Protein AF-A0A7W1J3F4-F1 (afdb_monomer)

Mean predicted aligned error: 9.5 Å

Foldseek 3Di:
DDDDDDDDDDDDPPPVVVVVVVVVVVVVVVVVVVCVVPPDQPWDFQKFKWWWWDQPDWAQFDLFPSAAWIKGKFFAPPGHVPDFLVNLLVSQDGSTPPSQRSKIKIKFDFDPWAAPPTRQKMKMFHQFAQLLLAAFDDRRQKFKFLDWDFDQQQKIKTKTAFFFQPPDRGPTDGHHADRRQDDPNRSHGHGIMMMTGHTPDHQDQQGWTIAHDPDTDGCNPRIMMMIRHRGHVCVRVPVSVQRTNPDPRTDSDHDPSSD

Radius of gyration: 27.71 Å; Cα contacts (8 Å, |Δi|>4): 594; chains: 1; bounding box: 103×63×58 Å

pLDDT: mean 88.1, std 17.33, range [37.09, 98.94]

Secondary structure (DSSP, 8-state):
----------S-THHHHHHHHHHHHHHHHHHHHHHHHH-------SEEEEEEEPP-EEE---TTT---S-EEEEE-TT--TT--HHHHHHH---SSS-TT---EEEEEPBSSSPBPSS--EEEEEE--S-GGG--PPPTT-EEEE-EEEE-TTSEEEEE---EE-S--STT--EEPPBTTBPPTTS-EEPPEEEEEEEBSS---TTSEEE-SSS-EEEHHHH--EEEE----HHIIIIIHIIIIITS-S--SS--GGG-

Nearest PDB structures (foldseek):
  7qrl-assembly2_B  TM=2.491E-01  e=1.064E+00  Caulobacter vibrioides
  5j1l-assembly2_C  TM=2.019E-01  e=1.807E+00  Helicobacter pylori 26695
  5j1l-assembly1_A  TM=2.323E-01  e=3.455E+00  Helicobacter pylori 26695
  5j1m-assembly1_A  TM=2.332E-01  e=5.217E+00  Helicobacter pylori 26695
  5j1m-assembly2_C  TM=2.085E-01  e=4.122E+00  Helicobacter pylori 26695

Structure (mmCIF, N/CA/C/O backbone):
data_AF-A0A7W1J3F4-F1
#
_entry.id   AF-A0A7W1J3F4-F1
#
loop_
_atom_site.group_PDB
_atom_site.id
_atom_site.type_symbol
_atom_site.label_atom_id
_atom_site.label_alt_id
_atom_site.label_comp_id
_atom_site.label_asym_id
_atom_site.label_entity_id
_atom_site.label_seq_id
_atom_site.pdbx_PDB_ins_code
_atom_site.Cartn_x
_atom_site.Cartn_y
_atom_site.Cartn_z
_atom_site.occupancy
_atom_site.B_iso_or_equiv
_atom_site.auth_seq_id
_atom_site.auth_comp_id
_atom_site.auth_asym_id
_atom_site.auth_atom_id
_atom_site.pdbx_PDB_model_num
ATOM 1 N N . MET A 1 1 ? -83.290 45.408 -17.574 1.00 40.97 1 MET A N 1
ATOM 2 C CA . MET A 1 1 ? -83.246 46.012 -18.913 1.00 40.97 1 MET A CA 1
ATOM 3 C C . MET A 1 1 ? -81.900 45.642 -19.489 1.00 40.97 1 MET A C 1
ATOM 5 O O . MET A 1 1 ? -80.881 46.118 -19.004 1.00 40.97 1 MET A O 1
ATOM 9 N N . GLU A 1 2 ? -81.929 44.641 -20.360 1.00 38.34 2 GLU A N 1
ATOM 10 C CA . GLU A 1 2 ? -80.842 44.282 -21.267 1.00 38.34 2 GLU A CA 1
ATOM 11 C C . GLU A 1 2 ? -80.378 45.524 -22.044 1.00 38.34 2 GLU A C 1
ATOM 13 O O . GLU A 1 2 ? -81.203 46.386 -22.333 1.00 38.34 2 GLU A O 1
ATOM 18 N N . GLU A 1 3 ? -79.088 45.630 -22.364 1.00 37.84 3 GLU A N 1
ATOM 19 C CA . GLU A 1 3 ? -78.624 45.459 -23.748 1.00 37.84 3 GLU A CA 1
ATOM 20 C C . GLU A 1 3 ? -77.089 45.402 -23.802 1.00 37.84 3 GLU A C 1
ATOM 22 O O . GLU A 1 3 ? -76.371 46.157 -23.146 1.00 37.84 3 GLU A O 1
ATOM 27 N N . SER A 1 4 ? -76.615 44.437 -24.579 1.00 40.56 4 SER A N 1
ATOM 28 C CA . SER A 1 4 ? -75.224 44.132 -24.887 1.00 40.56 4 SER A CA 1
ATOM 29 C C . SER A 1 4 ? -74.720 44.998 -26.043 1.00 40.56 4 SER A C 1
ATOM 31 O O . SER A 1 4 ? -75.455 45.218 -26.998 1.00 40.56 4 SER A O 1
ATOM 33 N N . ALA A 1 5 ? -73.431 45.349 -26.056 1.00 40.72 5 ALA A N 1
ATOM 34 C CA . ALA A 1 5 ? -72.727 45.633 -27.307 1.00 40.72 5 ALA A CA 1
ATOM 35 C C . ALA A 1 5 ? -71.286 45.107 -27.269 1.00 40.72 5 ALA A C 1
ATOM 37 O O . ALA A 1 5 ? -70.473 45.436 -26.408 1.00 40.72 5 ALA A O 1
ATOM 38 N N . THR A 1 6 ? -71.042 44.232 -28.232 1.00 39.09 6 THR A N 1
ATOM 39 C CA . THR A 1 6 ? -69.909 43.344 -28.471 1.00 39.09 6 THR A CA 1
ATOM 40 C C . TH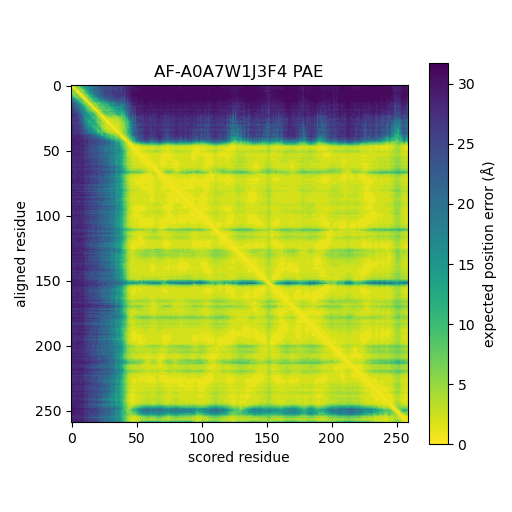R A 1 6 ? -68.696 44.091 -29.037 1.00 39.09 6 THR A C 1
ATOM 42 O O . THR A 1 6 ? -68.839 44.859 -29.984 1.00 39.09 6 THR A O 1
ATOM 45 N N . LEU A 1 7 ? -67.487 43.790 -28.550 1.00 37.09 7 LEU A N 1
ATOM 46 C CA . LEU A 1 7 ? -66.233 44.039 -29.274 1.00 37.09 7 LEU A CA 1
ATOM 47 C C . LEU A 1 7 ? -65.639 42.695 -29.703 1.00 37.09 7 LEU A C 1
ATOM 49 O O . LEU A 1 7 ? -65.366 41.822 -28.881 1.00 37.09 7 LEU A O 1
ATOM 53 N N . ALA A 1 8 ? -65.487 42.531 -31.014 1.00 46.06 8 ALA A N 1
ATOM 54 C CA . ALA A 1 8 ? -64.869 41.378 -31.645 1.00 46.06 8 ALA A CA 1
ATOM 55 C C . ALA A 1 8 ? -63.357 41.349 -31.352 1.00 46.06 8 ALA A C 1
ATOM 57 O O . ALA A 1 8 ? -62.644 42.301 -31.660 1.00 46.06 8 ALA A O 1
ATOM 58 N N . GLY A 1 9 ? -62.878 40.239 -30.782 1.00 38.12 9 GLY A N 1
ATOM 59 C CA . GLY A 1 9 ? -61.463 39.933 -30.568 1.00 38.12 9 GLY A CA 1
ATOM 60 C C . GLY A 1 9 ? -61.083 38.650 -31.306 1.00 38.12 9 GLY A C 1
ATOM 61 O O . GLY A 1 9 ? -61.689 37.599 -31.120 1.00 38.12 9 GLY A O 1
ATOM 62 N N . THR A 1 10 ? -60.108 38.773 -32.193 1.00 40.81 10 THR A N 1
ATOM 63 C CA . THR A 1 10 ? -59.650 37.825 -33.214 1.00 40.81 10 THR A CA 1
ATOM 64 C C . THR A 1 10 ? -59.007 36.538 -32.679 1.00 40.81 10 THR A C 1
ATOM 66 O O . THR A 1 10 ? -58.177 36.561 -31.775 1.00 40.81 10 THR A O 1
ATOM 69 N N . SER A 1 11 ? -59.306 35.408 -33.330 1.00 47.53 11 SER A N 1
ATOM 70 C CA . SER A 1 11 ? -58.767 34.066 -33.063 1.00 47.53 11 SER A CA 1
ATOM 71 C C . SER A 1 11 ? -57.338 33.849 -33.609 1.00 47.53 11 SER A C 1
ATOM 73 O O . SER A 1 11 ? -57.147 33.086 -34.563 1.00 47.53 11 SER A O 1
ATOM 75 N N . GLN A 1 12 ? -56.320 34.499 -33.039 1.00 45.56 12 GLN A N 1
ATOM 76 C CA . GLN A 1 12 ? -54.915 34.271 -33.441 1.00 45.56 12 GLN A CA 1
ATOM 77 C C . GLN A 1 12 ? -54.018 33.594 -32.386 1.00 45.56 12 GLN A C 1
ATOM 79 O O . GLN A 1 12 ? -52.935 33.135 -32.733 1.00 45.56 12 GLN A O 1
ATOM 84 N N . ASP A 1 13 ? -54.479 33.397 -31.151 1.00 53.22 13 ASP A N 1
ATOM 85 C CA . ASP A 1 13 ? -53.571 33.117 -30.022 1.00 53.22 13 ASP A CA 1
ATOM 86 C C . ASP A 1 13 ? -53.210 31.622 -29.796 1.00 53.22 13 ASP A C 1
ATOM 88 O O . ASP A 1 13 ? -52.169 31.265 -29.252 1.00 53.22 13 ASP A O 1
ATOM 92 N N . GLY A 1 14 ? -54.024 30.675 -30.278 1.00 45.66 14 GLY A N 1
ATOM 93 C CA . GLY A 1 14 ? -53.823 29.244 -29.969 1.00 45.66 14 GLY A CA 1
ATOM 94 C C . GLY A 1 14 ? -52.776 28.502 -30.819 1.00 45.66 14 GLY A C 1
ATOM 95 O O . GLY A 1 14 ? -52.365 27.390 -30.473 1.00 45.66 14 GLY A O 1
ATOM 96 N N . ARG A 1 15 ? -52.364 29.064 -31.965 1.00 49.12 15 ARG A N 1
ATOM 97 C CA . ARG A 1 15 ? -51.542 28.352 -32.969 1.00 49.12 15 ARG A CA 1
ATOM 98 C C . ARG A 1 15 ? -50.043 28.622 -32.828 1.00 49.12 15 ARG A C 1
ATOM 100 O O . ARG A 1 15 ? -49.245 27.751 -33.176 1.00 49.12 15 ARG A O 1
ATOM 107 N N . GLU A 1 16 ? -49.665 29.776 -32.283 1.00 46.94 16 GLU A N 1
ATOM 108 C CA . GLU A 1 16 ? -48.262 30.110 -32.018 1.00 46.94 16 GLU A CA 1
ATOM 109 C C . GLU A 1 16 ? -47.745 29.425 -30.750 1.00 46.94 16 GLU A C 1
ATOM 111 O O . GLU A 1 16 ? -46.676 28.815 -30.774 1.00 46.94 16 GLU A O 1
ATOM 116 N N . MET A 1 17 ? -48.548 29.380 -29.683 1.00 44.91 17 MET A N 1
ATOM 117 C CA . MET A 1 17 ? -48.128 28.807 -28.399 1.00 44.91 17 MET A CA 1
ATOM 118 C C . MET A 1 17 ? -47.832 27.292 -28.479 1.00 44.91 17 MET A C 1
ATOM 120 O O . MET A 1 17 ? -46.888 26.800 -27.859 1.00 44.91 17 MET A O 1
ATOM 124 N N . ARG A 1 18 ? -48.553 26.551 -29.338 1.00 46.53 18 ARG A N 1
ATOM 125 C CA . ARG A 1 18 ? -48.275 25.130 -29.642 1.00 46.53 18 ARG A CA 1
ATOM 126 C C . ARG A 1 18 ? -46.995 24.916 -30.461 1.00 46.53 18 ARG A C 1
ATOM 128 O O . ARG A 1 18 ? -46.314 23.913 -30.264 1.00 46.53 18 ARG A O 1
ATOM 135 N N . ARG A 1 19 ? -46.646 25.838 -31.365 1.00 46.69 19 ARG A N 1
ATOM 136 C CA . ARG A 1 19 ? -45.407 25.757 -32.162 1.00 46.69 19 ARG A CA 1
ATOM 137 C C . ARG A 1 19 ? -44.170 26.056 -31.316 1.00 46.69 19 ARG A C 1
ATOM 139 O O . ARG A 1 19 ? -43.176 25.349 -31.453 1.00 46.69 19 ARG A O 1
ATOM 146 N N . PHE A 1 20 ? -44.253 27.019 -30.398 1.00 42.69 20 PHE A N 1
ATOM 147 C CA . PHE A 1 20 ? -43.157 27.333 -29.475 1.00 42.69 20 PHE A CA 1
ATOM 148 C C . PHE A 1 20 ? -42.835 26.174 -28.517 1.00 42.69 20 PHE A C 1
ATOM 150 O O .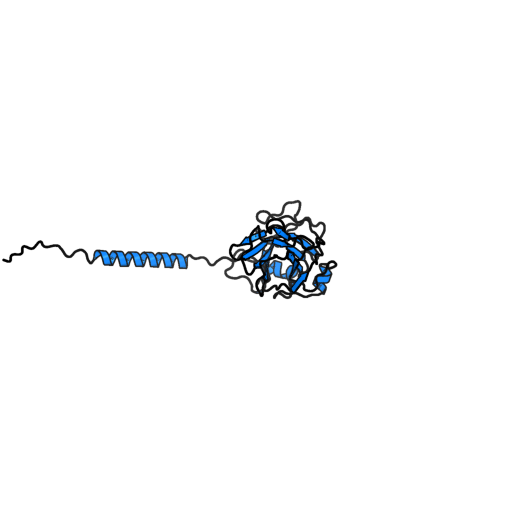 PHE A 1 20 ? -41.662 25.855 -28.324 1.00 42.69 20 PHE A O 1
ATOM 157 N N . TRP A 1 21 ? -43.847 25.472 -27.992 1.00 47.50 21 TRP A N 1
ATOM 158 C CA . TRP A 1 21 ? -43.635 24.300 -27.130 1.00 47.50 21 TRP A CA 1
ATOM 159 C C . TRP A 1 21 ? -43.088 23.075 -27.884 1.00 47.50 21 TRP A C 1
ATOM 161 O O . TRP A 1 21 ? -42.192 22.398 -27.381 1.00 47.50 21 TRP A O 1
ATOM 171 N N . CYS A 1 22 ? -43.554 22.806 -29.112 1.00 51.03 22 CYS A N 1
ATOM 172 C CA . CYS A 1 22 ? -43.024 21.704 -29.926 1.00 51.03 22 CYS A CA 1
ATOM 173 C C . CYS A 1 22 ? -41.577 21.942 -30.390 1.00 51.03 22 CYS A C 1
ATOM 175 O O . CYS A 1 22 ? -40.786 21.000 -30.406 1.00 51.03 22 CYS A O 1
ATOM 177 N N . MET A 1 23 ? -41.207 23.182 -30.733 1.00 53.38 23 MET A N 1
ATOM 178 C CA . MET A 1 23 ? -39.828 23.509 -31.119 1.00 53.38 23 MET A CA 1
ATOM 179 C C . MET A 1 23 ? -38.878 23.503 -29.919 1.00 53.38 23 MET A C 1
ATOM 181 O O . MET A 1 23 ? -37.790 22.950 -30.031 1.00 53.38 23 MET A O 1
ATOM 185 N N . GLY A 1 24 ? -39.291 24.042 -28.764 1.00 55.16 24 GLY A N 1
ATOM 186 C CA . GLY A 1 24 ? -38.480 24.025 -27.541 1.00 55.16 24 GLY A CA 1
ATOM 187 C C . GLY A 1 24 ? -38.201 22.608 -27.029 1.00 55.16 24 GLY A C 1
ATOM 188 O O . GLY A 1 24 ? -37.067 22.295 -26.673 1.00 55.16 24 GLY A O 1
ATOM 189 N N . GLY A 1 25 ? -39.204 21.722 -27.076 1.00 60.53 25 GLY A N 1
ATOM 190 C CA . GLY A 1 25 ? -39.045 20.309 -26.722 1.00 60.53 25 GLY A CA 1
ATOM 191 C C . GLY A 1 25 ? -38.135 19.545 -27.685 1.00 60.53 25 GLY A C 1
ATOM 192 O O . GLY A 1 25 ? -37.283 18.780 -27.242 1.00 60.53 25 GLY A O 1
ATOM 193 N N . ALA A 1 26 ? -38.256 19.788 -28.994 1.00 63.91 26 ALA A N 1
ATOM 194 C CA . ALA A 1 26 ? -37.391 19.162 -29.992 1.00 63.91 26 ALA A CA 1
ATOM 195 C C . ALA A 1 26 ? -35.936 19.656 -29.890 1.00 63.91 26 ALA A C 1
ATOM 197 O O . ALA A 1 26 ? -35.016 18.848 -30.015 1.00 63.91 26 ALA A O 1
ATOM 198 N N . LEU A 1 27 ? -35.712 20.948 -29.611 1.00 65.94 27 LEU A N 1
ATOM 199 C CA . LEU A 1 27 ? -34.370 21.511 -29.417 1.00 65.94 27 LEU A CA 1
ATOM 200 C C . LEU A 1 27 ? -33.712 20.980 -28.135 1.00 65.94 27 LEU A C 1
ATOM 202 O O . LEU A 1 27 ? -32.554 20.583 -28.155 1.00 65.94 27 LEU A O 1
ATOM 206 N N . LEU A 1 28 ? -34.461 20.898 -27.031 1.00 68.56 28 LEU A N 1
ATOM 207 C CA . LEU A 1 28 ? -33.968 20.299 -25.789 1.00 68.56 28 LEU A CA 1
ATOM 208 C C . LEU A 1 28 ? -33.647 18.812 -25.962 1.00 68.56 28 LEU A C 1
ATOM 210 O O . LEU A 1 28 ? -32.591 18.375 -25.520 1.00 68.56 28 LEU A O 1
ATOM 214 N N . LEU A 1 29 ? -34.504 18.043 -26.642 1.00 69.94 29 LEU A N 1
ATOM 215 C CA . LEU A 1 29 ? -34.281 16.615 -26.878 1.00 69.94 29 LEU A CA 1
ATOM 216 C C . LEU A 1 29 ? -33.083 16.359 -27.806 1.00 69.94 29 LEU A C 1
ATOM 218 O O . LEU A 1 29 ? -32.313 15.436 -27.568 1.00 69.94 29 LEU A O 1
ATOM 222 N N . SER A 1 30 ? -32.900 17.188 -28.837 1.00 69.50 30 SER A N 1
ATOM 223 C CA . SER A 1 30 ? -31.757 17.099 -29.758 1.00 69.50 30 SER A CA 1
ATOM 224 C C . SER A 1 30 ? -30.445 17.538 -29.112 1.00 69.50 30 SER A C 1
ATOM 226 O O . SER A 1 30 ? -29.429 16.888 -29.337 1.00 69.50 30 SER A O 1
ATOM 228 N N . VAL A 1 31 ? -30.458 18.560 -28.250 1.00 71.62 31 VAL A N 1
ATOM 229 C CA . VAL A 1 31 ? -29.294 18.925 -27.427 1.00 71.62 31 VAL A CA 1
ATOM 230 C C . VAL A 1 31 ? -28.972 17.817 -26.424 1.00 71.62 31 VAL A C 1
ATOM 232 O O . VAL A 1 31 ? -27.811 17.440 -26.307 1.00 71.62 31 VAL A O 1
ATOM 235 N N . LEU A 1 32 ? -29.968 17.232 -25.746 1.00 69.19 32 LEU A N 1
ATOM 236 C CA . LEU A 1 32 ? -29.737 16.121 -24.814 1.00 69.19 32 LEU A CA 1
ATOM 237 C C . LEU A 1 32 ? -29.177 14.887 -25.534 1.00 69.19 32 LEU A C 1
ATOM 239 O O . LEU A 1 32 ? -28.241 14.259 -25.049 1.00 69.19 32 LEU A O 1
ATOM 243 N N . LEU A 1 33 ? -29.723 14.559 -26.709 1.00 68.44 33 LEU A N 1
ATOM 244 C CA . LEU A 1 33 ? -29.255 13.452 -27.537 1.00 68.44 33 LEU A CA 1
ATOM 245 C C . LEU A 1 33 ? -27.840 13.716 -28.071 1.00 68.44 33 LEU A C 1
ATOM 247 O O . LEU A 1 33 ? -27.018 12.808 -28.064 1.00 68.44 33 LEU A O 1
ATOM 251 N N . ALA A 1 34 ? -27.519 14.953 -28.458 1.00 66.44 34 ALA A N 1
ATOM 252 C CA . ALA A 1 34 ? -26.168 15.346 -28.850 1.00 66.44 34 ALA A CA 1
ATOM 253 C C . ALA A 1 34 ? -25.177 15.277 -27.676 1.00 66.44 34 ALA A C 1
ATOM 255 O O . ALA A 1 34 ? -24.054 14.827 -27.868 1.00 66.44 34 ALA A O 1
ATOM 256 N N . VAL A 1 35 ? -25.585 15.650 -26.458 1.00 64.19 35 VAL A N 1
ATOM 257 C CA . VAL A 1 35 ? -24.765 15.506 -25.241 1.00 64.19 35 VAL A CA 1
ATOM 258 C C . VAL A 1 35 ? -24.548 14.033 -24.891 1.00 64.19 35 VAL A C 1
ATOM 260 O O . VAL A 1 35 ? -23.438 13.664 -24.526 1.00 64.19 35 VAL A O 1
ATOM 263 N N . LEU A 1 36 ? -25.559 13.175 -25.053 1.00 61.09 36 LEU A N 1
ATOM 264 C CA . LEU A 1 36 ? -25.430 11.726 -24.851 1.00 61.09 36 LEU A CA 1
ATOM 265 C C . LEU A 1 36 ? -24.556 11.057 -25.926 1.00 61.09 36 LEU A C 1
ATOM 267 O O . LEU A 1 36 ? -23.805 10.144 -25.607 1.00 61.09 36 LEU A O 1
ATOM 271 N N . LEU A 1 37 ? -24.614 11.524 -27.177 1.00 60.03 37 LEU A N 1
ATOM 272 C CA . LEU A 1 37 ? -23.771 11.041 -28.281 1.00 60.03 37 LEU A CA 1
ATOM 273 C C . LEU A 1 37 ? -22.335 11.593 -28.226 1.00 60.03 37 LEU A C 1
ATOM 275 O O . LEU A 1 37 ? -21.422 10.970 -28.760 1.00 60.03 37 LEU A O 1
ATOM 279 N N . ALA A 1 38 ? -22.130 12.753 -27.594 1.00 56.41 38 ALA A N 1
ATOM 280 C CA . ALA A 1 38 ? -20.820 13.365 -27.370 1.00 56.41 38 ALA A CA 1
ATOM 281 C C . ALA A 1 38 ? -20.213 13.019 -26.001 1.00 56.41 38 ALA A C 1
ATOM 283 O O . ALA A 1 38 ? -19.071 13.403 -25.730 1.00 56.41 38 ALA A O 1
ATOM 284 N N . ALA A 1 39 ? -20.952 12.312 -25.139 1.00 53.22 39 ALA A N 1
ATOM 285 C CA . ALA A 1 39 ? -20.431 11.777 -23.894 1.00 53.22 39 ALA A CA 1
ATOM 286 C C . ALA A 1 39 ? -19.359 10.745 -24.243 1.00 53.22 39 ALA A C 1
ATOM 288 O O . ALA A 1 39 ? -19.651 9.614 -24.628 1.00 53.22 39 ALA A O 1
ATOM 289 N N . ARG A 1 40 ? -18.096 11.166 -24.156 1.00 52.44 40 ARG A N 1
ATOM 290 C CA . ARG A 1 40 ? -16.973 10.250 -24.307 1.00 52.44 40 ARG A CA 1
ATOM 291 C C . ARG A 1 40 ? -17.047 9.223 -23.176 1.00 52.44 40 ARG A C 1
ATOM 293 O O . ARG A 1 40 ? -17.378 9.615 -22.049 1.00 52.44 40 ARG A O 1
ATOM 300 N N . PRO A 1 41 ? -16.761 7.939 -23.446 1.00 56.25 41 PRO A N 1
ATOM 301 C CA . PRO A 1 41 ? -16.558 6.981 -22.373 1.00 56.25 41 PRO A CA 1
ATOM 302 C C . PRO A 1 41 ? -15.538 7.565 -21.391 1.00 56.25 41 PRO A C 1
ATOM 304 O O . PRO A 1 41 ? -14.631 8.305 -21.777 1.00 56.25 41 PRO A O 1
ATOM 307 N N . ALA A 1 42 ? -15.738 7.311 -20.099 1.00 55.03 42 ALA A N 1
ATOM 308 C CA . ALA A 1 42 ? -14.762 7.709 -19.101 1.00 55.03 42 ALA A CA 1
ATOM 309 C C . ALA A 1 42 ? -13.476 6.917 -19.368 1.00 55.03 42 ALA A C 1
ATOM 311 O O . ALA A 1 42 ? -13.399 5.741 -19.017 1.00 55.03 42 ALA A O 1
ATOM 312 N N . ASP A 1 43 ? -12.507 7.561 -20.017 1.00 56.69 43 ASP A N 1
ATOM 313 C CA . ASP A 1 43 ? -11.200 6.986 -20.308 1.00 56.69 43 ASP A CA 1
ATOM 314 C C . ASP A 1 43 ? -10.565 6.489 -19.002 1.00 56.69 43 ASP A C 1
ATOM 316 O O . ASP A 1 43 ? -10.423 7.230 -18.022 1.00 56.69 43 ASP A O 1
ATOM 320 N N . ALA A 1 44 ? -10.233 5.200 -18.954 1.00 62.28 44 ALA A N 1
ATOM 321 C CA . ALA A 1 44 ? -9.566 4.623 -17.801 1.00 62.28 44 ALA A CA 1
ATOM 322 C C . ALA A 1 44 ? -8.048 4.743 -17.973 1.00 62.28 44 ALA A C 1
ATOM 324 O O . ALA A 1 44 ? -7.469 4.028 -18.788 1.00 62.28 44 ALA A O 1
ATOM 325 N N . ASP A 1 45 ? -7.407 5.586 -17.157 1.00 71.56 45 ASP A N 1
ATOM 326 C CA . ASP A 1 45 ? -5.942 5.630 -17.077 1.00 71.56 45 ASP A CA 1
ATOM 327 C C . ASP A 1 45 ? -5.363 4.231 -16.757 1.00 71.56 45 ASP A C 1
ATOM 329 O O . ASP A 1 45 ? -5.913 3.524 -15.890 1.00 71.56 45 ASP A O 1
ATOM 333 N N . PRO A 1 46 ? -4.215 3.859 -17.358 1.00 84.38 46 PRO A N 1
ATOM 334 C CA . PRO A 1 46 ? -3.460 2.653 -17.031 1.00 84.38 46 PRO A CA 1
ATOM 335 C C . PRO A 1 46 ? -3.235 2.468 -15.528 1.00 84.38 46 PRO A C 1
ATOM 337 O O . PRO A 1 46 ? -2.722 3.343 -14.816 1.00 84.38 46 PRO A O 1
ATOM 340 N N . ARG A 1 47 ? -3.635 1.300 -15.020 1.00 91.50 47 ARG A N 1
ATOM 341 C CA . ARG A 1 47 ? -3.579 0.970 -13.593 1.00 91.50 47 ARG A CA 1
ATOM 342 C C . ARG A 1 47 ? -3.515 -0.528 -13.362 1.00 91.50 47 ARG A C 1
ATOM 344 O O . ARG A 1 47 ? -4.052 -1.299 -14.143 1.00 91.50 47 ARG A O 1
ATOM 351 N N . ILE A 1 48 ? -2.964 -0.912 -12.217 1.00 96.19 48 ILE A N 1
ATOM 352 C CA . ILE A 1 48 ? -3.186 -2.225 -11.604 1.00 96.19 48 ILE A CA 1
ATOM 353 C C . ILE A 1 48 ? -3.962 -1.990 -10.313 1.00 96.19 48 ILE A C 1
ATOM 355 O O . ILE A 1 48 ? -3.555 -1.167 -9.491 1.00 96.19 48 ILE A O 1
ATOM 359 N N . LYS A 1 49 ? -5.068 -2.700 -10.118 1.00 96.62 49 LYS A N 1
ATOM 360 C CA . LYS A 1 49 ? -5.926 -2.603 -8.944 1.00 96.62 49 LYS A CA 1
ATOM 361 C C . LYS A 1 49 ? -5.951 -3.927 -8.196 1.00 96.62 49 LYS A C 1
ATOM 363 O O . LYS A 1 49 ? -6.351 -4.962 -8.716 1.00 96.62 49 LYS A O 1
ATOM 368 N N . VAL A 1 50 ? -5.617 -3.866 -6.916 1.00 98.00 50 VAL A N 1
ATOM 369 C CA . VAL A 1 50 ? -5.838 -4.951 -5.965 1.00 98.00 50 VAL A CA 1
ATOM 370 C C . VAL A 1 50 ? -7.071 -4.606 -5.152 1.00 98.00 50 VAL A C 1
ATOM 372 O O . VAL A 1 50 ? -7.107 -3.604 -4.437 1.00 98.00 50 VAL A O 1
ATOM 375 N N . SER A 1 51 ? -8.108 -5.426 -5.284 1.00 96.06 51 SER A N 1
ATOM 376 C CA . SER A 1 51 ? -9.371 -5.234 -4.580 1.00 96.06 51 SER A CA 1
ATOM 377 C C . SER A 1 51 ? -9.605 -6.302 -3.518 1.00 96.06 51 SER A C 1
ATOM 379 O O . SER A 1 51 ? -8.969 -7.358 -3.491 1.00 96.06 51 SER A O 1
ATOM 381 N N . GLY A 1 52 ? -10.555 -6.007 -2.635 1.00 96.69 52 GLY A N 1
ATOM 382 C CA . GLY A 1 52 ? -11.006 -6.927 -1.601 1.00 96.69 52 GLY A CA 1
ATOM 383 C C . GLY A 1 52 ? -9.936 -7.312 -0.591 1.00 96.69 52 GLY A C 1
ATOM 384 O O . GLY A 1 52 ? -9.942 -8.441 -0.114 1.00 96.69 52 GLY A O 1
ATOM 385 N N . CYS A 1 53 ? -9.030 -6.384 -0.281 1.00 98.56 53 CYS A N 1
ATOM 386 C CA . CYS A 1 53 ? -8.130 -6.524 0.851 1.00 98.56 53 CYS A CA 1
ATOM 387 C C . CYS A 1 53 ? -8.909 -6.312 2.141 1.00 98.56 53 CYS A C 1
ATOM 389 O O . CYS A 1 53 ? -9.538 -5.262 2.329 1.00 98.56 53 CYS A O 1
ATOM 391 N N . ASN A 1 54 ? -8.868 -7.320 3.008 1.00 98.69 54 ASN A N 1
ATOM 392 C CA . ASN A 1 54 ? -9.458 -7.237 4.331 1.00 98.69 54 ASN A CA 1
ATOM 393 C C . ASN A 1 54 ? -8.387 -6.972 5.380 1.00 98.69 54 ASN A C 1
ATOM 395 O O . ASN A 1 54 ? -7.288 -7.518 5.298 1.00 98.69 54 ASN A O 1
ATOM 399 N N . VAL A 1 55 ? -8.719 -6.160 6.382 1.00 98.69 55 VAL A N 1
ATOM 400 C CA . VAL A 1 55 ? -7.863 -6.058 7.564 1.00 98.69 55 VAL A CA 1
ATOM 401 C C . VAL A 1 55 ? -7.930 -7.384 8.313 1.00 98.69 55 VAL A C 1
ATOM 403 O O . VAL A 1 55 ? -9.016 -7.822 8.689 1.00 98.69 55 VAL A O 1
ATOM 406 N N . TYR A 1 56 ? -6.782 -8.035 8.492 1.00 98.31 56 TYR A N 1
ATOM 407 C CA . TYR A 1 56 ? -6.700 -9.354 9.129 1.00 98.31 56 TYR A CA 1
ATOM 408 C C . TYR A 1 56 ? -6.182 -9.285 10.571 1.00 98.31 56 TYR A C 1
ATOM 410 O O . TYR A 1 56 ? -6.394 -10.221 11.340 1.00 98.31 56 TYR A O 1
ATOM 418 N N . ALA A 1 57 ? -5.501 -8.197 10.942 1.00 98.25 57 ALA A N 1
ATOM 419 C CA . ALA A 1 57 ? -4.966 -7.998 12.282 1.00 98.25 57 ALA A CA 1
ATOM 420 C C . ALA A 1 57 ? -4.942 -6.518 12.672 1.00 98.25 57 ALA A C 1
ATOM 422 O O . ALA A 1 57 ? -4.800 -5.636 11.823 1.00 98.25 57 ALA A O 1
ATOM 423 N N . THR A 1 58 ? -5.024 -6.281 13.981 1.00 98.31 58 THR A N 1
ATOM 424 C CA . THR A 1 58 ? -4.795 -4.978 14.606 1.00 98.31 58 THR A CA 1
ATOM 425 C C . THR A 1 58 ? -3.795 -5.158 15.737 1.00 98.31 58 THR A C 1
ATOM 427 O O . THR A 1 58 ? -4.118 -5.799 16.736 1.00 98.31 58 THR A O 1
ATOM 430 N N . ASN A 1 59 ? -2.569 -4.668 15.575 1.00 97.75 59 ASN A N 1
ATOM 431 C CA . ASN A 1 59 ? -1.499 -4.831 16.562 1.00 97.75 59 ASN A CA 1
ATOM 432 C C . ASN A 1 59 ? -0.415 -3.751 16.364 1.00 97.75 59 ASN A C 1
ATOM 434 O O . ASN A 1 59 ? -0.643 -2.782 15.651 1.00 97.75 59 ASN A O 1
ATOM 438 N N . ARG A 1 60 ? 0.731 -3.874 17.045 1.00 97.94 60 ARG A N 1
ATOM 439 C CA . ARG A 1 60 ? 1.843 -2.900 17.007 1.00 97.94 60 ARG A CA 1
ATOM 440 C C . ARG A 1 60 ? 3.017 -3.391 16.145 1.00 97.94 60 ARG A C 1
ATOM 442 O O . ARG A 1 60 ? 4.174 -3.168 16.489 1.00 97.94 60 ARG A O 1
ATOM 449 N N . VAL A 1 61 ? 2.736 -4.170 15.098 1.00 98.25 61 VAL A N 1
ATOM 450 C CA . VAL A 1 61 ? 3.771 -4.633 14.168 1.00 98.25 61 VAL A CA 1
ATOM 451 C C . VAL A 1 61 ? 4.128 -3.507 13.202 1.00 98.25 61 VAL A C 1
ATOM 453 O O . VAL A 1 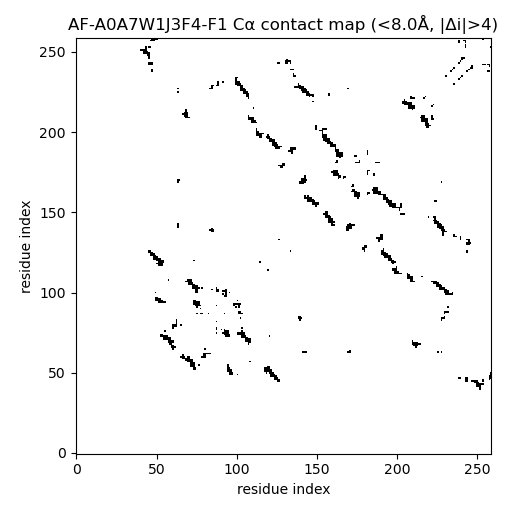61 ? 3.252 -2.859 12.637 1.00 98.25 61 VAL A O 1
ATOM 456 N N . ASP A 1 62 ? 5.425 -3.288 13.018 1.00 98.06 62 ASP A N 1
ATOM 457 C CA . ASP A 1 62 ? 6.001 -2.286 12.130 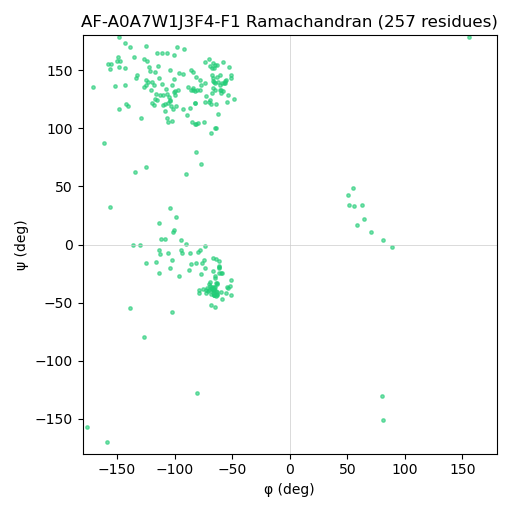1.00 98.06 62 ASP A CA 1
ATOM 458 C C . ASP A 1 62 ? 7.475 -2.627 11.830 1.00 98.06 62 ASP A C 1
ATOM 460 O O . ASP A 1 62 ? 8.383 -2.184 12.538 1.00 98.06 62 ASP A O 1
ATOM 464 N N . PRO A 1 63 ? 7.752 -3.444 10.801 1.00 97.56 63 PRO A N 1
ATOM 465 C CA . PRO A 1 63 ? 9.119 -3.800 10.422 1.00 97.56 63 PRO A CA 1
ATOM 466 C C . PRO A 1 63 ? 9.900 -2.669 9.723 1.00 97.56 63 PRO A C 1
ATOM 468 O O . PRO A 1 63 ? 11.052 -2.891 9.346 1.00 97.56 63 PRO A O 1
ATOM 471 N N . ILE A 1 64 ? 9.302 -1.491 9.491 1.00 97.69 64 ILE A N 1
ATOM 472 C CA . ILE A 1 64 ? 9.957 -0.372 8.794 1.00 97.69 64 ILE A CA 1
ATOM 473 C C . ILE A 1 64 ? 10.419 0.683 9.798 1.00 97.69 6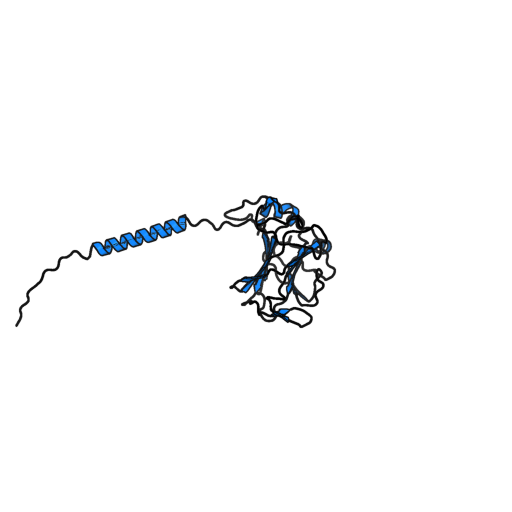4 ILE A C 1
ATOM 475 O O . ILE A 1 64 ? 11.610 1.007 9.843 1.00 97.69 64 ILE A O 1
ATOM 479 N N . ALA A 1 65 ? 9.489 1.219 10.588 1.00 94.69 65 ALA A N 1
ATOM 480 C CA . ALA A 1 65 ? 9.743 2.307 11.527 1.00 94.69 65 ALA A CA 1
ATOM 481 C C . ALA A 1 65 ? 9.788 1.849 12.994 1.00 94.69 65 ALA A C 1
ATOM 483 O O . ALA A 1 65 ? 10.185 2.634 13.856 1.00 94.69 65 ALA A O 1
ATOM 484 N N . PHE A 1 66 ? 9.459 0.582 13.285 1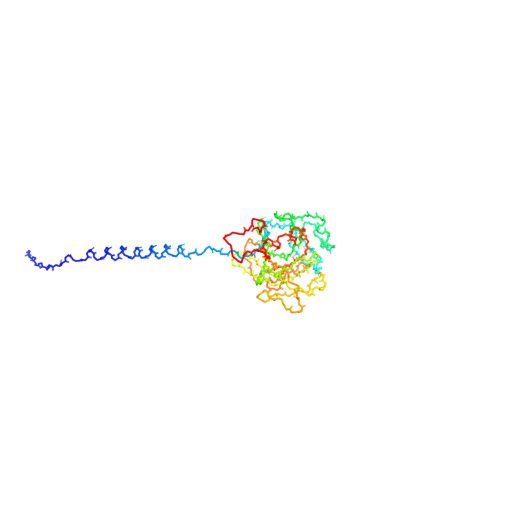.00 93.06 66 PHE A N 1
ATOM 485 C CA . PHE A 1 66 ? 9.446 0.004 14.638 1.00 93.06 66 PHE A CA 1
ATOM 486 C C . PHE A 1 66 ? 8.566 0.780 15.626 1.00 93.06 66 PHE A C 1
ATOM 488 O O . PHE A 1 66 ? 8.859 0.859 16.827 1.00 93.06 66 PHE A O 1
ATOM 495 N N . SER A 1 67 ? 7.477 1.364 15.126 1.00 92.00 67 SER A N 1
ATOM 496 C CA . SER A 1 67 ? 6.593 2.171 15.942 1.00 92.00 67 SER A CA 1
ATOM 497 C C . SER A 1 67 ? 5.844 1.347 16.988 1.00 92.00 67 SER A C 1
ATOM 499 O O . SER A 1 67 ? 5.565 0.163 16.820 1.00 92.00 67 SER A O 1
ATOM 501 N N . GLN A 1 68 ? 5.504 1.998 18.098 1.00 92.56 68 GLN A N 1
ATOM 502 C CA . GLN A 1 68 ? 4.828 1.374 19.236 1.00 92.56 68 GLN A CA 1
ATOM 503 C C . GLN A 1 68 ? 3.326 1.663 19.260 1.00 92.56 68 GLN A C 1
ATOM 505 O O . GLN A 1 68 ? 2.690 1.425 20.280 1.00 92.56 68 GLN A O 1
ATOM 510 N N . HIS A 1 69 ? 2.737 2.199 18.191 1.00 96.81 69 HIS A N 1
ATOM 511 C CA . HIS A 1 69 ? 1.300 2.479 18.115 1.00 96.81 69 HIS A CA 1
ATOM 512 C C . HIS A 1 69 ? 0.536 1.373 17.380 1.00 96.81 69 HIS A C 1
ATOM 514 O O . HIS A 1 69 ? 1.140 0.432 16.870 1.00 96.81 69 HIS A O 1
ATOM 520 N N . LEU A 1 70 ? -0.798 1.419 17.421 1.00 98.25 70 LEU A N 1
ATOM 521 C CA . LEU A 1 70 ? -1.631 0.384 16.814 1.00 98.25 70 LEU A CA 1
ATOM 522 C C . LEU A 1 70 ? -1.833 0.643 15.326 1.00 98.25 70 LEU A C 1
ATOM 524 O O . LEU A 1 70 ? -2.267 1.726 14.927 1.00 98.25 70 LEU A O 1
ATOM 528 N N . HIS A 1 71 ? -1.654 -0.412 14.544 1.00 98.56 71 HIS A N 1
ATOM 529 C CA . HIS A 1 71 ? -1.929 -0.446 13.124 1.00 98.56 71 HIS A CA 1
ATOM 530 C C . HIS A 1 71 ? -3.021 -1.453 12.779 1.00 98.56 71 HIS A C 1
ATOM 532 O O . HIS A 1 71 ? -3.127 -2.514 13.396 1.00 98.56 71 HIS A O 1
ATOM 538 N N . HIS A 1 72 ? -3.792 -1.150 11.738 1.00 98.75 72 HIS A N 1
ATOM 539 C CA . HIS A 1 72 ? -4.527 -2.148 10.971 1.00 98.75 72 HIS A CA 1
ATOM 540 C C . HIS A 1 72 ? -3.626 -2.727 9.877 1.00 98.75 72 HIS A C 1
ATOM 542 O O . HIS A 1 72 ? -3.003 -1.971 9.136 1.00 98.75 72 HIS A O 1
ATOM 548 N N . HIS A 1 73 ? -3.605 -4.054 9.741 1.00 98.88 73 HIS A N 1
ATOM 549 C CA . HIS A 1 73 ? -2.783 -4.774 8.766 1.00 98.88 73 HIS A CA 1
ATOM 550 C C . HIS A 1 73 ? -3.620 -5.427 7.668 1.00 98.88 73 HIS A C 1
ATOM 552 O O . HIS A 1 73 ? -4.646 -6.053 7.946 1.00 98.88 73 HIS A O 1
ATOM 558 N N . PHE A 1 74 ? -3.145 -5.337 6.426 1.00 98.94 74 PHE A N 1
ATOM 559 C CA . PHE A 1 74 ? -3.707 -6.006 5.253 1.00 98.94 74 PHE A CA 1
ATOM 560 C C . PHE A 1 74 ? -2.589 -6.469 4.296 1.00 98.94 74 PHE A C 1
ATOM 562 O O . PHE A 1 74 ? -1.411 -6.166 4.484 1.00 98.94 74 PHE A O 1
ATOM 569 N N . GLY A 1 75 ? -2.955 -7.210 3.249 1.00 98.75 75 GLY A N 1
ATOM 570 C CA . GLY A 1 75 ? -1.991 -7.875 2.373 1.00 98.75 75 GLY A CA 1
ATOM 571 C C . GLY A 1 75 ? -1.490 -9.161 3.015 1.00 98.75 75 GLY A C 1
ATOM 572 O O . GLY A 1 75 ? -2.314 -9.966 3.455 1.00 98.75 75 GLY A O 1
ATOM 573 N N . ASN A 1 76 ? -0.174 -9.358 3.057 1.00 98.69 76 ASN A N 1
ATOM 574 C CA . ASN A 1 76 ? 0.443 -10.549 3.638 1.00 98.69 76 ASN A CA 1
ATOM 575 C C . ASN A 1 76 ? -0.018 -10.806 5.078 1.00 98.69 76 ASN A C 1
ATOM 577 O O . ASN A 1 76 ? 0.052 -9.911 5.912 1.00 98.69 76 ASN A O 1
ATOM 581 N N . THR A 1 77 ? -0.470 -12.024 5.384 1.00 98.75 77 THR A N 1
ATOM 582 C CA . THR A 1 77 ? -1.084 -12.328 6.688 1.00 98.75 77 THR A CA 1
ATOM 583 C C . THR A 1 77 ? -0.096 -12.797 7.754 1.00 98.75 77 THR A C 1
ATOM 585 O O . THR A 1 77 ? -0.499 -13.071 8.883 1.00 98.75 77 THR A O 1
ATOM 588 N N . THR A 1 78 ? 1.198 -12.882 7.429 1.00 98.44 78 THR A N 1
ATOM 589 C CA . THR A 1 78 ? 2.245 -13.359 8.347 1.00 98.44 78 THR A CA 1
ATOM 590 C C . THR A 1 78 ? 3.238 -12.265 8.739 1.00 98.44 78 THR A C 1
ATOM 592 O O . THR A 1 78 ? 4.349 -12.573 9.163 1.00 98.44 78 THR A O 1
ATOM 595 N N . THR A 1 79 ? 2.889 -10.986 8.566 1.00 98.56 79 THR A N 1
ATOM 596 C CA . THR A 1 79 ? 3.794 -9.867 8.867 1.00 98.56 79 THR A CA 1
ATOM 597 C C . THR A 1 79 ? 4.125 -9.771 10.358 1.00 98.56 79 THR A C 1
ATOM 599 O O . THR A 1 79 ? 3.248 -9.812 11.219 1.00 98.56 79 THR A O 1
ATOM 602 N N . THR A 1 80 ? 5.414 -9.604 10.644 1.00 98.19 80 THR A N 1
ATOM 603 C CA . THR A 1 80 ? 6.020 -9.440 11.972 1.00 98.19 80 THR A CA 1
ATOM 604 C C . THR A 1 80 ? 7.102 -8.355 11.928 1.00 98.19 80 THR A C 1
ATOM 606 O O . THR A 1 80 ? 7.547 -7.966 10.849 1.00 98.19 80 THR A O 1
ATOM 609 N N . ASN A 1 81 ? 7.606 -7.928 13.091 1.00 97.88 81 ASN A N 1
ATOM 610 C CA . ASN A 1 81 ? 8.696 -6.940 13.192 1.00 97.88 81 ASN A CA 1
ATOM 611 C C . ASN A 1 81 ? 10.038 -7.404 12.601 1.00 97.88 81 ASN A C 1
ATOM 613 O O . ASN A 1 81 ? 10.942 -6.595 12.433 1.00 97.88 81 ASN A O 1
ATOM 617 N N . THR A 1 82 ? 10.188 -8.694 12.296 1.00 97.56 82 THR A N 1
ATOM 618 C CA . THR A 1 82 ? 11.395 -9.268 11.677 1.00 97.56 82 THR A CA 1
ATOM 619 C C . THR A 1 82 ? 11.177 -9.663 10.217 1.00 97.56 82 THR A C 1
ATOM 621 O O . THR A 1 82 ? 12.056 -10.259 9.597 1.00 97.56 82 THR A O 1
ATOM 624 N N . SER A 1 83 ? 10.001 -9.363 9.659 1.00 98.31 83 SER A N 1
ATOM 625 C CA . SER A 1 83 ? 9.672 -9.706 8.279 1.00 98.31 83 SER A CA 1
ATOM 626 C C . SER A 1 83 ? 10.560 -8.965 7.282 1.00 98.31 83 SER A C 1
ATOM 628 O O . SER A 1 83 ? 10.807 -7.768 7.400 1.00 98.31 83 SER A O 1
ATOM 630 N N . THR A 1 84 ? 10.989 -9.683 6.250 1.00 98.38 84 THR A N 1
ATOM 631 C CA . THR A 1 84 ? 11.693 -9.144 5.082 1.00 98.38 84 THR A CA 1
ATOM 632 C C . THR A 1 84 ? 10.834 -9.335 3.838 1.00 98.38 84 THR A C 1
ATOM 634 O O . THR A 1 84 ? 9.920 -10.160 3.826 1.00 98.38 84 THR A O 1
ATOM 637 N N . GLY A 1 85 ? 11.155 -8.638 2.745 1.00 98.38 85 GLY A N 1
ATOM 638 C CA . GLY A 1 85 ? 10.472 -8.886 1.472 1.00 98.38 85 GLY A CA 1
ATOM 639 C C . GLY A 1 85 ? 10.545 -10.359 1.044 1.00 98.38 85 GLY A C 1
ATOM 640 O O . GLY A 1 85 ? 9.541 -10.935 0.639 1.00 98.38 85 GLY A O 1
ATOM 641 N N . ALA A 1 86 ? 11.706 -10.999 1.215 1.00 98.50 86 ALA A N 1
ATOM 642 C CA . ALA A 1 86 ? 11.902 -12.403 0.863 1.00 98.50 86 ALA A CA 1
ATOM 643 C C . ALA A 1 86 ? 11.059 -13.357 1.726 1.00 98.50 86 ALA A C 1
ATOM 645 O O . ALA A 1 86 ? 10.437 -14.271 1.187 1.00 98.50 86 ALA A O 1
ATOM 646 N N . SER A 1 87 ? 10.988 -13.136 3.045 1.00 98.62 87 SER A N 1
ATOM 647 C CA . SER A 1 87 ? 10.177 -13.991 3.924 1.00 98.62 87 SER A CA 1
ATOM 648 C C . SER A 1 87 ? 8.686 -13.879 3.610 1.00 98.62 87 SER A C 1
ATOM 650 O O . SER A 1 87 ? 7.975 -14.877 3.658 1.00 98.62 87 SER A O 1
ATOM 652 N N . LEU A 1 88 ? 8.215 -12.681 3.253 1.00 98.75 88 LEU A N 1
ATOM 653 C CA . LEU A 1 88 ? 6.820 -12.455 2.877 1.00 98.75 88 LEU A CA 1
ATOM 654 C C . LEU A 1 88 ? 6.482 -13.073 1.509 1.00 98.75 88 LEU A C 1
ATOM 656 O O . LEU A 1 88 ? 5.430 -13.699 1.377 1.00 98.75 88 LEU A O 1
ATOM 660 N N . VAL A 1 89 ? 7.386 -12.979 0.523 1.00 98.69 89 VAL A N 1
ATOM 661 C CA . VAL A 1 89 ? 7.246 -13.697 -0.761 1.00 98.69 89 VAL A CA 1
ATOM 662 C C . VAL A 1 89 ? 7.158 -15.205 -0.521 1.00 98.69 89 VAL A C 1
ATOM 664 O O . VAL A 1 89 ? 6.267 -15.850 -1.070 1.00 98.69 89 VAL A O 1
ATOM 667 N N . ALA A 1 90 ? 8.043 -15.756 0.316 1.00 98.69 90 ALA A N 1
ATOM 668 C CA . ALA A 1 90 ? 8.090 -17.186 0.619 1.00 98.69 90 ALA A CA 1
ATOM 669 C C . ALA A 1 90 ? 6.849 -17.683 1.376 1.00 98.69 90 ALA A C 1
ATOM 671 O O . ALA A 1 90 ? 6.384 -18.790 1.117 1.00 98.69 90 ALA A O 1
ATOM 672 N N . ALA A 1 91 ? 6.292 -16.869 2.282 1.00 98.50 91 ALA A N 1
ATOM 673 C CA . ALA A 1 91 ? 5.052 -17.195 2.984 1.00 98.50 91 ALA A CA 1
ATOM 674 C C . ALA A 1 91 ? 3.858 -17.318 2.024 1.00 98.50 91 ALA A C 1
ATOM 676 O O . ALA A 1 91 ? 2.971 -18.136 2.256 1.00 98.50 91 ALA A O 1
ATOM 677 N N . ASN A 1 92 ? 3.853 -16.528 0.943 1.00 98.38 92 ASN A N 1
ATOM 678 C CA . ASN A 1 92 ? 2.860 -16.577 -0.129 1.00 98.38 92 ASN A CA 1
ATOM 679 C C . ASN A 1 92 ? 1.398 -16.546 0.368 1.00 98.38 92 ASN A C 1
ATOM 681 O O . ASN A 1 92 ? 0.537 -17.291 -0.100 1.00 98.38 92 ASN A O 1
ATOM 685 N N . THR A 1 93 ? 1.118 -15.687 1.349 1.00 98.56 93 THR A N 1
ATOM 686 C CA . THR A 1 93 ? -0.228 -15.469 1.886 1.00 98.56 93 THR A CA 1
ATOM 687 C C . THR A 1 93 ? -0.710 -14.058 1.588 1.00 98.56 93 THR A C 1
ATOM 689 O O . THR A 1 93 ? 0.078 -13.123 1.435 1.00 98.56 93 THR A O 1
ATOM 692 N N . THR A 1 94 ? -2.028 -13.880 1.522 1.00 98.69 94 THR A N 1
ATOM 693 C CA . THR A 1 94 ? -2.632 -12.558 1.387 1.00 98.69 94 THR A CA 1
ATOM 694 C C . THR A 1 94 ? -4.064 -12.535 1.907 1.00 98.69 94 THR A C 1
ATOM 696 O O . THR A 1 94 ? -4.777 -13.535 1.871 1.00 98.69 94 THR A O 1
ATOM 699 N N . SER A 1 95 ? -4.490 -11.371 2.383 1.00 98.75 95 SER A N 1
ATOM 700 C CA . SER A 1 95 ? -5.868 -11.041 2.767 1.00 98.75 95 SER A CA 1
ATOM 701 C C . SER A 1 95 ? -6.654 -10.354 1.640 1.00 98.75 95 SER A C 1
ATOM 703 O O . SER A 1 95 ? -7.797 -9.932 1.846 1.00 98.75 95 SER A O 1
ATOM 705 N N . CYS A 1 96 ? -6.046 -10.217 0.458 1.00 98.56 96 CYS A N 1
ATOM 706 C CA . CYS A 1 96 ? -6.624 -9.610 -0.738 1.00 98.56 96 CYS A CA 1
ATOM 707 C C . CYS A 1 96 ? -7.124 -10.662 -1.736 1.00 98.56 96 CYS A C 1
ATOM 709 O O . CYS A 1 96 ? -6.722 -11.821 -1.695 1.00 98.56 96 CYS A O 1
ATOM 711 N N . LYS A 1 97 ? -7.970 -10.253 -2.694 1.00 97.62 97 LYS A N 1
ATOM 712 C CA . LYS A 1 97 ? -8.448 -11.166 -3.752 1.00 97.62 97 LYS A CA 1
ATOM 713 C C . LYS A 1 97 ? -7.354 -11.576 -4.737 1.00 97.62 97 LYS A C 1
ATOM 715 O O . LYS A 1 97 ? -7.408 -12.670 -5.288 1.00 97.62 97 LYS A O 1
ATOM 720 N N . ALA A 1 98 ? -6.397 -10.688 -4.995 1.00 97.44 98 ALA A N 1
ATOM 721 C CA . ALA A 1 98 ? -5.283 -10.977 -5.885 1.00 97.44 98 ALA A CA 1
ATOM 722 C C . ALA A 1 98 ? -4.237 -11.811 -5.138 1.00 97.44 98 ALA A C 1
ATOM 724 O O . ALA A 1 98 ? -3.490 -11.270 -4.326 1.00 97.44 98 ALA A O 1
ATOM 725 N N . SER A 1 99 ? -4.167 -13.110 -5.429 1.00 97.06 99 SER A N 1
ATOM 726 C CA . SER A 1 99 ? -3.249 -14.046 -4.760 1.00 97.06 99 SER A CA 1
ATOM 727 C C . SER A 1 99 ? -1.771 -13.672 -4.903 1.00 97.06 99 SER A C 1
ATOM 729 O O . SER A 1 99 ? -0.968 -14.014 -4.045 1.00 97.06 99 SER A O 1
ATOM 731 N N . TRP A 1 100 ? -1.407 -12.929 -5.951 1.00 97.75 100 TRP A N 1
ATOM 732 C CA . TRP A 1 100 ? -0.045 -12.441 -6.164 1.00 97.75 100 TRP A CA 1
ATOM 733 C C . TRP A 1 100 ? 0.344 -11.255 -5.269 1.00 97.75 100 TRP A C 1
ATOM 735 O O . TRP A 1 100 ? 1.531 -10.937 -5.160 1.00 97.75 100 TRP A O 1
ATOM 745 N N . PHE A 1 101 ? -0.622 -10.570 -4.647 1.00 98.50 101 PHE A N 1
ATOM 746 C CA . PHE A 1 101 ? -0.356 -9.429 -3.772 1.00 98.50 101 PHE A CA 1
ATOM 747 C C . PHE A 1 101 ? 0.047 -9.928 -2.384 1.00 98.50 101 PHE A C 1
ATOM 749 O O . PHE A 1 101 ? -0.753 -9.972 -1.452 1.00 98.50 101 PHE A O 1
ATOM 756 N N . THR A 1 102 ? 1.306 -10.325 -2.256 1.00 98.62 102 THR A N 1
ATOM 757 C CA . THR A 1 102 ? 1.900 -10.812 -1.003 1.00 98.62 102 THR A CA 1
ATOM 758 C C . THR A 1 102 ? 2.756 -9.750 -0.314 1.00 98.62 102 THR A C 1
ATOM 760 O O . THR A 1 102 ? 3.459 -10.060 0.645 1.00 98.62 102 THR A O 1
ATOM 763 N N . SER A 1 103 ? 2.682 -8.493 -0.773 1.00 98.81 103 SER A N 1
ATOM 764 C CA . SER A 1 103 ? 3.184 -7.324 -0.039 1.00 98.81 103 SER A CA 1
ATOM 765 C C . SER A 1 103 ? 2.384 -7.093 1.242 1.00 98.81 103 SER A C 1
ATOM 767 O O . SER A 1 103 ? 1.201 -7.429 1.317 1.00 98.81 103 SER A O 1
ATOM 769 N N . ALA A 1 104 ? 3.028 -6.506 2.246 1.00 98.81 104 ALA A N 1
ATOM 770 C CA . ALA A 1 104 ? 2.383 -6.136 3.501 1.00 98.81 104 ALA A CA 1
ATOM 771 C C . ALA A 1 104 ? 2.097 -4.635 3.533 1.00 98.81 104 ALA A C 1
ATOM 773 O O . ALA A 1 104 ? 2.950 -3.835 3.146 1.00 98.81 104 ALA A O 1
ATOM 774 N N . GLY A 1 105 ? 0.909 -4.265 4.007 1.00 98.81 105 GLY A N 1
ATOM 775 C CA . GLY A 1 105 ? 0.520 -2.877 4.205 1.00 98.81 105 GLY A CA 1
ATOM 776 C C . GLY A 1 105 ? -0.129 -2.672 5.564 1.00 98.81 105 GLY A C 1
ATOM 777 O O . GLY A 1 105 ? -0.864 -3.536 6.052 1.00 98.81 105 GLY A O 1
ATOM 778 N N . TRP A 1 106 ? 0.149 -1.529 6.179 1.00 98.81 106 TRP A N 1
ATOM 779 C CA . TRP A 1 106 ? -0.457 -1.153 7.449 1.00 98.81 106 TRP A CA 1
ATOM 780 C C . TRP A 1 106 ? -0.621 0.357 7.579 1.00 98.81 106 TRP A C 1
ATOM 782 O O . TRP A 1 106 ? -0.055 1.122 6.801 1.00 98.81 106 TRP A O 1
ATOM 792 N N . PHE A 1 107 ? -1.493 0.772 8.494 1.00 98.81 107 PHE A N 1
ATOM 793 C CA . PHE A 1 107 ? -1.787 2.177 8.778 1.00 98.81 107 PHE A CA 1
ATOM 794 C C . PHE A 1 107 ? -2.371 2.332 10.192 1.00 98.81 107 PHE A C 1
ATOM 796 O O . PHE A 1 107 ? -2.965 1.374 10.700 1.00 98.81 107 PHE A O 1
ATOM 803 N N . PRO A 1 108 ? -2.251 3.513 10.828 1.00 98.44 108 PRO A N 1
ATOM 804 C CA . PRO A 1 108 ? -2.753 3.755 12.178 1.00 98.44 108 PRO A CA 1
ATOM 805 C C . PRO A 1 108 ? -4.248 3.466 12.343 1.00 98.44 108 PRO A C 1
ATOM 807 O O . PRO A 1 108 ? -5.074 3.812 11.495 1.00 98.44 108 PRO A O 1
ATOM 810 N N . VAL A 1 109 ? -4.617 2.876 13.480 1.00 98.31 109 VAL A N 1
ATOM 811 C CA . VAL A 1 109 ? -6.025 2.675 13.858 1.00 98.31 109 VAL A CA 1
ATOM 812 C C . VAL A 1 109 ? -6.692 4.025 14.117 1.00 98.31 109 VAL A C 1
ATOM 814 O O . VAL A 1 109 ? -6.134 4.852 14.834 1.00 98.31 109 VAL A O 1
ATOM 817 N N . ALA A 1 110 ? -7.902 4.239 13.593 1.00 97.00 110 ALA A N 1
ATOM 818 C CA . ALA A 1 110 ? -8.744 5.373 13.980 1.00 97.00 110 ALA A CA 1
ATOM 819 C C . ALA A 1 110 ? -9.535 5.036 15.252 1.00 97.00 110 ALA A C 1
ATOM 821 O O . ALA A 1 110 ? -10.103 3.955 15.364 1.00 97.00 110 ALA A O 1
ATOM 822 N N . GLN A 1 111 ? -9.583 5.963 16.209 1.00 93.69 111 GLN A N 1
ATOM 823 C CA . GLN A 1 111 ? -10.089 5.691 17.557 1.00 93.69 111 GLN A CA 1
ATOM 824 C C . GLN A 1 111 ? -11.583 5.363 17.598 1.00 93.69 111 GLN A C 1
ATOM 826 O O . GLN A 1 111 ? -12.007 4.469 18.322 1.00 93.69 111 GLN A O 1
ATOM 831 N N . VAL A 1 112 ? -12.383 6.129 16.856 1.00 92.12 112 VAL A N 1
ATOM 832 C CA . VAL A 1 112 ? -13.852 6.134 16.981 1.00 92.12 112 VAL A CA 1
ATOM 833 C C . VAL A 1 112 ? -14.575 5.844 15.673 1.00 92.12 112 VAL A C 1
ATOM 835 O O . VAL A 1 112 ? -15.763 5.542 15.692 1.00 92.12 112 VAL A O 1
ATOM 838 N N . VAL A 1 113 ? -13.880 5.947 14.538 1.00 94.75 113 VAL A N 1
ATOM 839 C CA . VAL A 1 113 ? -14.469 5.703 13.219 1.00 94.75 113 VAL A CA 1
ATOM 840 C C . VAL A 1 113 ? -14.030 4.314 12.763 1.00 94.75 113 VAL A C 1
ATOM 842 O O . VAL A 1 113 ? -12.855 4.143 12.428 1.00 94.75 113 VAL A O 1
ATOM 845 N N . PRO A 1 114 ? -14.922 3.310 12.772 1.00 96.19 114 PRO A N 1
ATOM 846 C CA . PRO A 1 114 ? -14.559 1.966 12.358 1.00 96.19 114 PRO A CA 1
ATOM 847 C C . PRO A 1 114 ? -14.325 1.901 10.846 1.00 96.19 114 PRO A C 1
ATOM 849 O O . PRO A 1 114 ? -14.798 2.735 10.070 1.00 96.19 114 PRO A O 1
ATOM 852 N N . LEU A 1 115 ? -13.604 0.870 10.414 1.00 97.38 115 LEU A N 1
ATOM 853 C CA . LEU A 1 115 ? -13.562 0.498 9.004 1.00 97.38 115 LEU A CA 1
ATOM 854 C C . LEU A 1 115 ? -14.880 -0.168 8.589 1.00 97.38 115 LEU A C 1
ATOM 856 O O . LEU A 1 115 ? -15.573 -0.761 9.416 1.00 97.38 115 LEU A O 1
ATOM 860 N N . VAL A 1 116 ? -15.191 -0.140 7.291 1.00 97.06 116 VAL A N 1
ATOM 861 C CA . VAL A 1 116 ? -16.301 -0.938 6.739 1.00 97.06 116 VAL A CA 1
ATOM 862 C C . VAL A 1 116 ? -16.110 -2.433 7.028 1.00 97.06 116 VAL A C 1
ATOM 864 O O . VAL A 1 116 ? -14.993 -2.911 7.221 1.00 97.06 116 VAL A O 1
ATOM 867 N N . SER A 1 117 ? -17.192 -3.214 7.019 1.00 96.62 117 SER A N 1
ATOM 868 C CA . SER A 1 117 ? -17.151 -4.619 7.459 1.00 96.62 117 SER A CA 1
ATOM 869 C C . SER A 1 117 ? -16.288 -5.548 6.591 1.00 96.62 117 SER A C 1
ATOM 871 O O . SER A 1 117 ? -15.755 -6.535 7.097 1.00 96.62 117 SER A O 1
ATOM 873 N N . LYS A 1 118 ? -16.134 -5.255 5.292 1.00 96.50 118 LYS A N 1
ATOM 874 C CA . LYS A 1 118 ? -15.312 -6.025 4.339 1.00 96.50 118 LYS A CA 1
ATOM 875 C C . LYS A 1 118 ? -14.745 -5.139 3.241 1.00 96.50 118 LYS A C 1
ATOM 877 O O . LYS A 1 118 ? -15.346 -4.127 2.873 1.00 96.50 118 LYS A O 1
ATOM 882 N N . ASN A 1 119 ? -13.663 -5.603 2.619 1.00 97.06 119 ASN A N 1
ATOM 883 C CA . ASN A 1 119 ? -12.988 -4.915 1.519 1.00 97.06 119 ASN A CA 1
ATOM 884 C C . ASN A 1 119 ? -12.606 -3.483 1.936 1.00 97.06 119 ASN A C 1
ATOM 886 O O . ASN A 1 119 ? -12.943 -2.514 1.244 1.00 97.06 119 ASN A O 1
ATOM 890 N N . GLN A 1 120 ? -11.986 -3.376 3.115 1.00 98.25 120 GLN A N 1
ATOM 891 C CA . GLN A 1 120 ? -11.599 -2.117 3.746 1.00 98.25 120 GLN A CA 1
ATOM 892 C C . GLN A 1 120 ? -10.580 -1.360 2.904 1.00 98.25 120 GLN A C 1
ATOM 894 O O . GLN A 1 120 ? -10.611 -0.133 2.884 1.00 98.25 120 GLN A O 1
ATOM 899 N N . VAL A 1 121 ? -9.697 -2.080 2.205 1.00 98.62 121 VAL A N 1
ATOM 900 C CA . VAL A 1 121 ? -8.616 -1.477 1.427 1.00 98.62 121 VAL A CA 1
ATOM 901 C C . VAL A 1 121 ? -8.681 -1.919 -0.033 1.00 98.62 121 VAL A C 1
ATOM 903 O O . VAL A 1 121 ? -8.951 -3.080 -0.357 1.00 98.62 121 VAL A O 1
ATOM 906 N N . ALA A 1 122 ? -8.411 -0.975 -0.928 1.00 98.25 122 ALA A N 1
ATOM 907 C CA . ALA A 1 122 ? -7.980 -1.252 -2.290 1.00 98.25 122 ALA A CA 1
ATOM 908 C C . ALA A 1 122 ? -6.602 -0.627 -2.519 1.00 98.25 122 ALA A C 1
ATOM 910 O O . ALA A 1 122 ? -6.357 0.498 -2.083 1.00 98.25 122 ALA A O 1
ATOM 911 N N . VAL A 1 123 ? -5.725 -1.338 -3.225 1.00 98.62 123 VAL A N 1
ATOM 912 C CA . VAL A 1 123 ? -4.404 -0.831 -3.617 1.00 98.62 123 VAL A CA 1
ATOM 913 C C . VAL A 1 123 ? -4.414 -0.549 -5.106 1.00 98.62 123 VAL A C 1
ATOM 915 O O . VAL A 1 123 ? -4.876 -1.377 -5.889 1.00 98.62 123 VAL A O 1
ATOM 918 N N . TYR A 1 124 ? -3.901 0.608 -5.503 1.00 97.94 124 TYR A N 1
ATOM 919 C CA . TYR A 1 124 ? -3.684 0.934 -6.905 1.00 97.94 124 TYR A CA 1
ATOM 920 C C . TYR A 1 124 ? -2.206 1.162 -7.160 1.00 97.94 124 TYR A C 1
ATOM 922 O O . TYR A 1 124 ? -1.551 1.877 -6.408 1.00 97.94 124 TYR A O 1
ATOM 930 N N . TYR A 1 125 ? -1.726 0.627 -8.271 1.00 98.00 125 TYR A N 1
ATOM 931 C CA . TYR A 1 125 ? -0.459 0.995 -8.878 1.00 98.00 125 TYR A CA 1
ATOM 932 C C . TYR A 1 125 ? -0.771 1.781 -10.143 1.00 98.00 125 TYR A C 1
ATOM 934 O O . TYR A 1 125 ? -1.475 1.280 -11.020 1.00 98.00 125 TYR A O 1
ATOM 942 N N . ARG A 1 126 ? -0.292 3.020 -10.223 1.00 94.69 126 ARG A N 1
ATOM 943 C CA . ARG A 1 126 ? -0.503 3.894 -11.384 1.00 94.69 126 ARG A CA 1
ATOM 944 C C . ARG A 1 126 ? 0.817 4.428 -11.913 1.00 94.69 126 ARG A C 1
ATOM 946 O O . ARG A 1 126 ? 1.806 4.496 -11.186 1.00 94.69 126 ARG A O 1
ATOM 953 N N . ALA A 1 127 ? 0.809 4.868 -13.162 1.00 91.69 127 ALA A N 1
ATOM 954 C CA . ALA A 1 127 ? 1.994 5.348 -13.858 1.00 91.69 127 ALA A CA 1
ATOM 955 C C . ALA A 1 127 ? 1.798 6.778 -14.406 1.00 91.69 127 ALA A C 1
ATOM 957 O O . ALA A 1 127 ? 1.795 6.959 -15.615 1.00 91.69 127 ALA A O 1
ATOM 958 N N . PRO A 1 128 ? 1.655 7.819 -13.558 1.00 88.94 128 PRO A N 1
ATOM 959 C CA . PRO A 1 128 ? 1.439 9.187 -14.049 1.00 88.94 128 PRO A CA 1
ATOM 960 C C . PRO A 1 128 ? 2.606 9.668 -14.928 1.00 88.94 128 PRO A C 1
ATOM 962 O O . PRO A 1 128 ? 3.748 9.475 -14.536 1.00 88.94 128 PRO A O 1
ATOM 965 N N . GLY A 1 129 ? 2.358 10.330 -16.059 1.00 89.12 129 GLY A N 1
ATOM 966 C CA . GLY A 1 129 ? 3.408 10.735 -17.014 1.00 89.12 129 GLY A CA 1
ATOM 967 C C . GLY A 1 129 ? 3.833 9.594 -17.946 1.00 89.12 129 GLY A C 1
ATOM 968 O O . GLY A 1 129 ? 3.025 8.721 -18.234 1.00 89.12 129 GLY A O 1
ATOM 969 N N . ASP A 1 130 ? 5.084 9.580 -18.428 1.00 91.19 130 ASP A N 1
ATOM 970 C CA . ASP A 1 130 ? 5.550 8.536 -19.363 1.00 91.19 130 ASP A CA 1
ATOM 971 C C . ASP A 1 130 ? 5.630 7.167 -18.672 1.00 91.19 130 ASP A C 1
ATOM 973 O O . ASP A 1 130 ? 6.610 6.837 -18.001 1.00 91.19 130 ASP A O 1
ATOM 977 N N . GLN A 1 131 ? 4.587 6.357 -18.812 1.00 90.94 131 GLN A N 1
ATOM 978 C CA . GLN A 1 131 ? 4.478 5.045 -18.180 1.00 90.94 131 GLN A CA 1
ATOM 979 C C . GLN A 1 131 ? 5.562 4.045 -18.598 1.00 90.94 131 GLN A C 1
ATOM 981 O O . GLN A 1 131 ? 5.848 3.123 -17.837 1.00 90.94 131 GLN A O 1
ATOM 986 N N . ARG A 1 132 ? 6.247 4.255 -19.731 1.00 92.19 132 ARG A N 1
ATOM 987 C CA . ARG A 1 132 ? 7.341 3.384 -20.203 1.00 92.19 132 ARG A CA 1
ATOM 988 C C . ARG A 1 132 ? 8.563 3.441 -19.285 1.00 92.19 132 ARG A C 1
ATOM 990 O O . ARG A 1 132 ? 9.341 2.493 -19.245 1.00 92.19 132 ARG A O 1
ATOM 997 N N . GLN A 1 133 ? 8.708 4.526 -18.520 1.00 93.75 133 GLN A N 1
ATOM 998 C CA . GLN A 1 133 ? 9.791 4.720 -17.547 1.00 93.75 133 GLN A CA 1
ATOM 999 C C . GLN A 1 133 ? 9.554 3.992 -16.217 1.00 93.75 133 GLN A C 1
ATOM 1001 O O . GLN A 1 133 ? 10.418 4.020 -15.341 1.00 93.75 133 GLN A O 1
ATOM 1006 N N . VAL A 1 134 ? 8.379 3.388 -16.017 1.00 95.81 134 VAL A N 1
ATOM 1007 C CA . VAL A 1 134 ? 8.061 2.682 -14.774 1.00 95.81 134 VAL A CA 1
ATOM 1008 C C . VAL A 1 134 ? 8.824 1.363 -14.697 1.00 95.81 134 VAL A C 1
ATOM 1010 O O . VAL A 1 134 ? 8.763 0.527 -15.595 1.00 95.81 134 VAL A O 1
ATOM 1013 N N . ARG A 1 135 ? 9.524 1.165 -13.583 1.00 97.50 135 ARG A N 1
ATOM 1014 C CA . ARG A 1 135 ? 10.344 -0.009 -13.280 1.00 97.50 135 ARG A CA 1
ATOM 1015 C C . ARG A 1 135 ? 9.665 -0.897 -12.239 1.00 97.50 135 ARG A C 1
ATOM 1017 O O . ARG A 1 135 ? 8.734 -0.478 -11.559 1.00 97.50 135 ARG A O 1
ATOM 1024 N N . ALA A 1 136 ? 10.148 -2.130 -12.121 1.00 98.06 136 ALA A N 1
ATOM 1025 C CA . ALA A 1 136 ? 9.713 -3.087 -11.107 1.00 98.06 136 ALA A CA 1
ATOM 1026 C C . ALA A 1 136 ? 9.796 -2.514 -9.684 1.00 98.06 136 ALA A C 1
ATOM 1028 O O . ALA A 1 136 ? 10.643 -1.674 -9.405 1.00 98.06 136 ALA A O 1
ATOM 1029 N N . ILE A 1 137 ? 8.960 -2.993 -8.761 1.00 98.50 137 ILE A N 1
ATOM 1030 C CA . ILE A 1 137 ? 9.137 -2.673 -7.339 1.00 98.50 137 ILE A CA 1
ATOM 1031 C C . ILE A 1 137 ? 10.118 -3.696 -6.753 1.00 98.50 137 ILE A C 1
ATOM 1033 O O . ILE A 1 137 ? 9.793 -4.888 -6.756 1.00 98.50 137 ILE A O 1
ATOM 1037 N N . PRO A 1 138 ? 11.295 -3.281 -6.247 1.00 98.31 138 PRO A N 1
ATOM 1038 C CA . PRO A 1 138 ? 12.235 -4.200 -5.618 1.00 98.31 138 PRO A CA 1
ATOM 1039 C C . PRO A 1 138 ? 11.609 -4.904 -4.411 1.00 98.31 138 PRO A C 1
ATOM 1041 O O . PRO A 1 138 ? 11.012 -4.262 -3.545 1.00 98.31 138 PRO A O 1
ATOM 1044 N N . THR A 1 139 ? 11.775 -6.222 -4.321 1.00 98.62 139 THR A N 1
ATOM 1045 C CA . THR A 1 139 ? 11.378 -6.984 -3.132 1.00 98.62 139 THR A CA 1
ATOM 1046 C C . THR A 1 139 ? 12.128 -6.464 -1.905 1.00 98.62 139 THR A C 1
ATOM 1048 O O . THR A 1 139 ? 13.348 -6.321 -1.920 1.00 98.62 139 THR A O 1
ATOM 1051 N N . GLY A 1 140 ? 11.395 -6.194 -0.828 1.00 98.56 140 GLY A N 1
ATOM 1052 C CA . GLY A 1 140 ? 11.915 -5.634 0.417 1.00 98.56 140 GLY A CA 1
ATOM 1053 C C . GLY A 1 140 ? 11.938 -4.108 0.473 1.00 98.56 140 GLY A C 1
ATOM 1054 O O . GLY A 1 140 ? 12.299 -3.579 1.520 1.00 98.56 140 GLY A O 1
ATOM 1055 N N . LEU A 1 141 ? 11.539 -3.403 -0.595 1.00 98.81 141 LEU A N 1
ATOM 1056 C CA . LEU A 1 141 ? 11.367 -1.952 -0.554 1.00 98.81 141 LEU A CA 1
ATOM 1057 C C . LEU A 1 141 ? 10.272 -1.588 0.468 1.00 98.81 141 LEU A C 1
ATOM 1059 O O . LEU A 1 141 ? 9.104 -1.926 0.277 1.00 98.81 141 LEU A O 1
ATOM 1063 N N . GLY A 1 142 ? 10.670 -0.943 1.560 1.00 98.69 142 GLY A N 1
ATOM 1064 C CA . GLY A 1 142 ? 9.831 -0.470 2.654 1.00 98.69 142 GLY A CA 1
ATOM 1065 C C . GLY A 1 142 ? 9.621 1.036 2.552 1.00 98.69 142 GLY A C 1
ATOM 1066 O O . GLY A 1 142 ? 10.587 1.795 2.602 1.00 98.69 142 GLY A O 1
ATOM 1067 N N . ILE A 1 143 ? 8.375 1.476 2.403 1.00 98.56 143 ILE A N 1
ATOM 1068 C CA . ILE A 1 143 ? 8.018 2.879 2.169 1.00 98.56 143 ILE A CA 1
ATOM 1069 C C . ILE A 1 143 ? 7.020 3.332 3.232 1.00 98.56 143 ILE A C 1
ATOM 1071 O O . ILE A 1 143 ? 6.052 2.622 3.489 1.00 98.56 143 ILE A O 1
ATOM 1075 N N . VAL A 1 144 ? 7.221 4.540 3.764 1.00 98.19 144 VAL A N 1
ATOM 1076 C CA . VAL A 1 144 ? 6.260 5.241 4.629 1.00 98.19 144 VAL A CA 1
ATOM 1077 C C . VAL A 1 144 ? 5.692 6.441 3.873 1.00 98.19 144 VAL A C 1
ATOM 1079 O O . VAL A 1 144 ? 6.441 7.254 3.326 1.00 98.19 144 VAL A O 1
ATOM 1082 N N . ALA A 1 145 ? 4.370 6.568 3.831 1.00 98.19 145 ALA A N 1
ATOM 1083 C CA . ALA A 1 145 ? 3.661 7.633 3.135 1.00 98.19 145 ALA A CA 1
ATOM 1084 C C . ALA A 1 145 ? 2.875 8.517 4.103 1.00 98.19 145 ALA A C 1
ATOM 1086 O O . ALA A 1 145 ? 2.072 8.023 4.885 1.00 98.19 145 ALA A O 1
ATOM 1087 N N . HIS A 1 146 ? 3.056 9.832 3.982 1.00 96.69 146 HIS A N 1
ATOM 1088 C CA . HIS A 1 146 ? 2.378 10.845 4.805 1.00 96.69 146 HIS A CA 1
ATOM 1089 C C . HIS A 1 146 ? 1.401 11.711 3.994 1.00 96.69 146 HIS A C 1
ATOM 1091 O O . HIS A 1 146 ? 0.707 12.563 4.541 1.00 96.69 146 HIS A O 1
ATOM 1097 N N . GLU A 1 147 ? 1.348 11.530 2.671 1.00 96.88 147 GLU A N 1
ATOM 1098 C CA . GLU A 1 147 ? 0.429 12.277 1.819 1.00 96.88 147 GLU A CA 1
ATOM 1099 C C . GLU A 1 147 ? -0.953 11.624 1.858 1.00 96.88 147 GLU A C 1
ATOM 1101 O O . GLU A 1 147 ? -1.192 10.597 1.217 1.00 96.88 147 GLU A O 1
ATOM 1106 N N . VAL A 1 148 ? -1.870 12.241 2.601 1.00 95.81 148 VAL A N 1
ATOM 1107 C CA . VAL A 1 148 ? -3.215 11.716 2.829 1.00 95.81 148 VAL A CA 1
ATOM 1108 C C . VAL A 1 148 ? -4.274 12.695 2.336 1.00 95.81 148 VAL A C 1
ATOM 1110 O O . VAL A 1 148 ? -4.239 13.885 2.639 1.00 95.81 148 VAL A O 1
ATOM 1113 N N . HIS A 1 149 ? -5.247 12.175 1.595 1.00 95.25 149 HIS A N 1
ATOM 1114 C CA . HIS A 1 149 ? -6.385 12.915 1.070 1.00 95.25 149 HIS A CA 1
ATOM 1115 C C . HIS A 1 149 ? -7.680 12.357 1.654 1.00 95.25 149 HIS A C 1
ATOM 1117 O O . HIS A 1 149 ? -8.020 11.187 1.457 1.00 95.25 149 HIS A O 1
ATOM 1123 N N . LEU A 1 150 ? -8.413 13.214 2.360 1.00 92.69 150 LEU A N 1
ATOM 1124 C CA . LEU A 1 150 ? -9.738 12.913 2.887 1.00 92.69 150 LEU A CA 1
ATOM 1125 C C . LEU A 1 150 ? -10.778 13.125 1.783 1.00 92.69 150 LEU A C 1
ATOM 1127 O O . LEU A 1 150 ? -10.887 14.223 1.241 1.00 92.69 150 LEU A O 1
ATOM 1131 N N . ASN A 1 151 ? -11.543 12.087 1.448 1.00 86.19 151 ASN A N 1
ATOM 1132 C CA . ASN A 1 151 ? -12.701 12.205 0.567 1.00 86.19 151 ASN A CA 1
ATOM 1133 C C . ASN A 1 151 ? -13.969 12.428 1.409 1.00 86.19 151 ASN A C 1
ATOM 1135 O O . ASN A 1 151 ? -14.098 11.885 2.507 1.00 86.19 151 ASN A O 1
ATOM 1139 N N . SER A 1 152 ? -14.932 13.187 0.883 1.00 73.81 152 SER A N 1
ATOM 1140 C CA . SER A 1 152 ? -16.215 13.478 1.535 1.00 73.81 152 SER A CA 1
ATOM 1141 C C . SER A 1 152 ? -17.072 12.233 1.806 1.00 73.81 152 SER A C 1
ATOM 1143 O O . SER A 1 152 ? -18.005 12.299 2.599 1.00 73.81 152 SER A O 1
ATOM 1145 N N . THR A 1 153 ? -16.749 11.087 1.200 1.00 74.88 153 THR A N 1
ATOM 1146 C CA . THR A 1 153 ? -17.503 9.827 1.317 1.00 74.88 153 THR A CA 1
ATOM 1147 C C . THR A 1 153 ? -16.916 8.827 2.327 1.00 74.88 153 THR A C 1
ATOM 1149 O O . THR A 1 153 ? -17.095 7.621 2.160 1.00 74.88 153 THR A O 1
ATOM 1152 N N . GLY A 1 154 ? -16.135 9.277 3.320 1.00 82.62 154 GLY A N 1
ATOM 1153 C CA . GLY A 1 154 ? -15.516 8.383 4.321 1.00 82.62 154 GLY A CA 1
ATOM 1154 C C . GLY A 1 154 ? -14.389 7.498 3.768 1.00 82.62 154 GLY A C 1
ATOM 1155 O O . GLY A 1 154 ? -13.926 6.562 4.418 1.00 82.62 154 GLY A O 1
ATOM 1156 N N . THR A 1 155 ? -13.932 7.775 2.545 1.00 94.31 155 THR A N 1
ATOM 1157 C CA . THR A 1 155 ? -12.763 7.118 1.953 1.00 94.31 155 THR A CA 1
ATOM 1158 C C . THR A 1 155 ? -11.536 7.996 2.137 1.00 94.31 155 THR A C 1
ATOM 1160 O O . THR A 1 155 ? -11.554 9.190 1.851 1.00 94.31 155 THR A O 1
ATOM 1163 N N . VAL A 1 156 ? -10.446 7.393 2.577 1.00 96.75 156 VAL A N 1
ATOM 1164 C CA . VAL A 1 156 ? -9.142 8.030 2.712 1.00 96.75 156 VAL A CA 1
ATOM 1165 C C . VAL A 1 156 ? -8.244 7.506 1.605 1.00 96.75 156 VAL A C 1
ATOM 1167 O O . VAL A 1 156 ? -8.120 6.295 1.433 1.00 96.75 156 VAL A O 1
ATOM 1170 N N . THR A 1 157 ? -7.600 8.404 0.864 1.00 97.75 157 THR A N 1
ATOM 1171 C CA . THR A 1 157 ? -6.554 8.030 -0.093 1.00 97.75 157 THR A CA 1
ATOM 1172 C C . THR A 1 157 ? -5.185 8.365 0.474 1.00 97.75 157 THR A C 1
ATOM 1174 O O . THR A 1 157 ? -4.928 9.524 0.787 1.00 97.75 157 THR A O 1
ATOM 1177 N N . VAL A 1 158 ? -4.299 7.378 0.573 1.00 98.31 158 VAL A N 1
ATOM 1178 C CA . VAL A 1 158 ? -2.884 7.591 0.904 1.00 98.31 158 VAL A CA 1
ATOM 1179 C C . VAL A 1 158 ? -2.059 7.434 -0.365 1.00 98.31 158 VAL A C 1
ATOM 1181 O O . VAL A 1 158 ? -2.184 6.419 -1.050 1.00 98.31 158 VAL A O 1
ATOM 1184 N N . THR A 1 159 ? -1.233 8.429 -0.679 1.00 98.19 159 THR A N 1
ATOM 1185 C CA . THR A 1 159 ? -0.368 8.447 -1.864 1.00 98.19 159 THR A CA 1
ATOM 1186 C C . THR A 1 159 ? 1.078 8.203 -1.451 1.00 98.19 159 THR A C 1
ATOM 1188 O O . THR A 1 159 ? 1.653 8.982 -0.694 1.00 98.19 159 THR A O 1
ATOM 1191 N N . PHE A 1 160 ? 1.694 7.155 -1.989 1.00 98.62 160 PHE A N 1
ATOM 1192 C CA . PHE A 1 160 ? 3.101 6.857 -1.736 1.00 98.62 160 PHE A CA 1
ATOM 1193 C C . PHE A 1 160 ? 4.018 7.616 -2.707 1.00 98.62 160 PHE A C 1
ATOM 1195 O O . PHE A 1 160 ? 3.629 7.875 -3.854 1.00 98.62 160 PHE A O 1
ATOM 1202 N N . PRO A 1 161 ? 5.249 7.960 -2.287 1.00 98.31 161 PRO A N 1
ATOM 1203 C CA . PRO A 1 161 ? 6.281 8.420 -3.209 1.00 98.31 161 PRO A CA 1
ATOM 1204 C C . PRO A 1 161 ? 6.676 7.303 -4.193 1.00 98.31 161 PRO A C 1
ATOM 1206 O O . PRO A 1 161 ? 6.525 6.117 -3.904 1.00 98.31 161 PRO A O 1
ATOM 1209 N N . ASP A 1 162 ? 7.172 7.685 -5.370 1.00 98.19 162 ASP A N 1
ATOM 1210 C CA . ASP A 1 162 ? 7.387 6.781 -6.511 1.00 98.19 162 ASP A CA 1
ATOM 1211 C C . ASP A 1 162 ? 8.788 6.867 -7.137 1.00 98.19 162 ASP A C 1
ATOM 1213 O O . ASP A 1 162 ? 9.087 6.126 -8.070 1.00 98.19 162 ASP A O 1
ATOM 1217 N N . CYS A 1 163 ? 9.658 7.731 -6.617 1.00 98.50 163 CYS A N 1
ATOM 1218 C CA . CYS A 1 163 ? 11.034 7.897 -7.071 1.00 98.50 163 CYS A CA 1
ATOM 1219 C C . CYS A 1 163 ? 12.011 7.491 -5.974 1.00 98.50 163 CYS A C 1
ATOM 1221 O O . CYS A 1 163 ? 11.980 8.053 -4.880 1.00 98.50 163 CYS A O 1
ATOM 1223 N N . TRP A 1 164 ? 12.903 6.560 -6.287 1.00 98.56 164 TRP A N 1
ATOM 1224 C CA . TRP A 1 164 ? 13.889 6.006 -5.369 1.00 98.56 164 TRP A CA 1
ATOM 1225 C C . TRP A 1 164 ? 15.314 6.394 -5.774 1.00 98.56 164 TRP A C 1
ATOM 1227 O O . TRP A 1 164 ? 15.653 6.425 -6.961 1.00 98.56 164 TRP A O 1
ATOM 1237 N N . ASP A 1 165 ? 16.164 6.649 -4.782 1.00 97.69 165 ASP A N 1
ATOM 1238 C CA . ASP A 1 165 ? 17.602 6.889 -4.953 1.00 97.69 165 ASP A CA 1
ATOM 1239 C C . ASP A 1 165 ? 18.421 5.608 -5.184 1.00 97.69 165 ASP A C 1
ATOM 1241 O O . ASP A 1 165 ? 19.611 5.690 -5.480 1.00 97.69 165 ASP A O 1
ATOM 1245 N N . GLN A 1 166 ? 17.786 4.430 -5.118 1.00 96.62 166 GLN A N 1
ATOM 1246 C CA . GLN A 1 166 ? 18.447 3.116 -5.164 1.00 96.62 166 GLN A CA 1
ATOM 1247 C C . GLN A 1 166 ? 19.380 2.855 -3.972 1.00 96.62 166 GLN A C 1
ATOM 1249 O O . GLN A 1 166 ? 20.281 2.023 -4.062 1.00 96.62 166 GLN A O 1
ATOM 1254 N N . GLY A 1 167 ? 19.173 3.561 -2.858 1.00 96.50 167 GLY A N 1
ATOM 1255 C CA . GLY A 1 167 ? 19.915 3.379 -1.621 1.00 96.50 167 GLY A CA 1
ATOM 1256 C C . GLY A 1 167 ? 19.403 2.201 -0.791 1.00 96.50 167 GLY A C 1
ATOM 1257 O O . GLY A 1 167 ? 19.289 1.063 -1.246 1.00 96.50 167 GLY A O 1
ATOM 1258 N N . ARG A 1 168 ? 19.108 2.463 0.483 1.00 96.06 168 ARG A N 1
ATOM 1259 C CA . ARG A 1 168 ? 18.580 1.455 1.413 1.00 96.06 168 ARG A CA 1
ATOM 1260 C C . ARG A 1 168 ? 17.162 1.033 1.011 1.00 96.06 168 ARG A C 1
ATOM 1262 O O . ARG A 1 168 ? 16.375 1.855 0.552 1.00 96.06 168 ARG A O 1
ATOM 1269 N N . LEU A 1 169 ? 16.831 -0.242 1.233 1.00 97.06 169 LEU A N 1
ATOM 1270 C CA . LEU A 1 169 ? 15.507 -0.784 0.919 1.00 97.06 169 LEU A CA 1
ATOM 1271 C C . LEU A 1 169 ? 14.431 -0.430 1.955 1.00 97.06 169 LEU A C 1
ATOM 1273 O O . LEU A 1 169 ? 13.311 -0.170 1.550 1.00 97.06 169 LEU A O 1
ATOM 1277 N N . SER A 1 170 ? 14.719 -0.432 3.263 1.00 95.62 170 SER A N 1
ATOM 1278 C CA . SER A 1 170 ? 13.681 -0.241 4.297 1.00 95.62 170 SER A CA 1
ATOM 1279 C C . SER A 1 170 ? 14.199 0.468 5.566 1.00 95.62 170 SER A C 1
ATOM 1281 O O . SER A 1 170 ? 15.086 -0.093 6.220 1.00 95.62 170 SER A O 1
ATOM 1283 N N . PRO A 1 171 ? 13.700 1.673 5.925 1.00 95.50 171 PRO A N 1
ATOM 1284 C CA . PRO A 1 171 ? 12.889 2.520 5.065 1.00 95.50 171 PRO A CA 1
ATOM 1285 C C . PRO A 1 171 ? 13.733 3.009 3.886 1.00 95.50 171 PRO A C 1
ATOM 1287 O O . PRO A 1 171 ? 14.918 3.326 4.034 1.00 95.50 171 PRO A O 1
ATOM 1290 N N . ALA A 1 172 ? 13.116 3.039 2.714 1.00 96.69 172 ALA A N 1
ATOM 1291 C CA . ALA A 1 172 ? 13.688 3.637 1.526 1.00 96.69 172 ALA A CA 1
ATOM 1292 C C . ALA A 1 172 ? 13.557 5.159 1.574 1.00 96.69 172 ALA A C 1
ATOM 1294 O O . ALA A 1 172 ? 12.526 5.700 1.978 1.00 96.69 172 ALA A O 1
ATOM 1295 N N . ASN A 1 173 ? 14.592 5.848 1.101 1.00 96.69 173 ASN A N 1
ATOM 1296 C CA . ASN A 1 173 ? 14.530 7.279 0.854 1.00 96.69 173 ASN A CA 1
ATOM 1297 C C . ASN A 1 173 ? 13.847 7.518 -0.501 1.00 96.69 173 ASN A C 1
ATOM 1299 O O . ASN A 1 173 ? 14.410 7.258 -1.565 1.00 96.69 173 ASN A O 1
ATOM 1303 N N . MET A 1 174 ? 12.589 7.941 -0.442 1.00 97.75 174 MET A N 1
ATOM 1304 C CA . MET A 1 174 ? 11.704 8.039 -1.594 1.00 97.75 174 MET A CA 1
ATOM 1305 C C . MET A 1 174 ? 11.151 9.455 -1.716 1.00 97.75 174 MET A C 1
ATOM 1307 O O . MET A 1 174 ? 10.743 10.062 -0.727 1.00 97.75 174 MET A O 1
ATOM 1311 N N . VAL A 1 175 ? 11.038 9.949 -2.945 1.00 98.00 175 VAL A N 1
ATOM 1312 C CA . VAL A 1 175 ? 10.391 11.232 -3.245 1.00 98.00 175 VAL A CA 1
ATOM 1313 C C . VAL A 1 175 ? 9.272 11.053 -4.260 1.00 98.00 175 VAL A C 1
ATOM 1315 O O . VAL A 1 175 ? 9.213 10.080 -5.012 1.00 98.00 175 VAL A O 1
ATOM 1318 N N . LYS A 1 176 ? 8.339 11.999 -4.274 1.00 97.31 176 LYS A N 1
ATOM 1319 C CA . LYS A 1 176 ? 7.232 11.999 -5.227 1.00 97.31 176 LYS A CA 1
ATOM 1320 C C . LYS A 1 176 ? 7.686 12.566 -6.573 1.00 97.31 176 LYS A C 1
ATOM 1322 O O . LYS A 1 176 ? 8.282 13.641 -6.622 1.00 97.31 176 LYS A O 1
ATOM 1327 N N . SER A 1 177 ? 7.349 11.891 -7.670 1.00 96.38 177 SER A N 1
ATOM 1328 C CA . SER A 1 177 ? 7.541 12.436 -9.017 1.00 96.38 177 SER A CA 1
ATOM 1329 C C . SER A 1 177 ? 6.631 13.641 -9.272 1.00 96.38 177 SER A C 1
ATOM 1331 O O . SER A 1 177 ? 5.455 13.661 -8.877 1.00 96.38 177 SER A O 1
ATOM 1333 N N . ARG A 1 178 ? 7.147 14.636 -9.999 1.00 94.19 178 ARG A N 1
ATOM 1334 C CA . ARG A 1 178 ? 6.371 15.791 -10.471 1.00 94.19 178 ARG A CA 1
ATOM 1335 C C . ARG A 1 178 ? 5.974 15.548 -11.920 1.00 94.19 178 ARG A C 1
ATOM 1337 O O . ARG A 1 178 ? 6.842 15.384 -12.768 1.00 94.19 178 ARG A O 1
ATOM 1344 N N . ASN A 1 179 ? 4.671 15.497 -12.200 1.00 87.81 179 ASN A N 1
ATOM 1345 C CA . ASN A 1 179 ? 4.127 15.165 -13.527 1.00 87.81 179 ASN A CA 1
ATOM 1346 C C . ASN A 1 179 ? 4.707 13.860 -14.114 1.00 87.81 179 ASN A C 1
ATOM 1348 O O . ASN A 1 179 ? 4.930 13.761 -15.316 1.00 87.81 179 ASN A O 1
ATOM 1352 N N . GLY A 1 180 ? 4.999 12.874 -13.256 1.00 91.19 180 GLY A N 1
ATOM 1353 C CA . GLY A 1 180 ? 5.578 11.597 -13.679 1.00 91.19 180 GLY A CA 1
ATOM 1354 C C . GLY A 1 180 ? 7.085 11.586 -13.906 1.00 91.19 180 GLY A C 1
ATOM 1355 O O . GLY A 1 180 ? 7.627 10.561 -14.313 1.00 91.19 180 GLY A O 1
ATOM 1356 N N . VAL A 1 181 ? 7.768 12.700 -13.639 1.00 96.06 181 VAL A N 1
ATOM 1357 C CA . VAL A 1 181 ? 9.218 12.825 -13.791 1.00 96.06 181 VAL A CA 1
ATOM 1358 C C . VAL A 1 181 ? 9.885 12.769 -12.422 1.00 96.06 181 VAL A C 1
ATOM 1360 O O . VAL A 1 181 ? 9.551 13.543 -11.516 1.00 96.06 181 VAL A O 1
ATOM 1363 N N . CYS A 1 182 ? 10.825 11.838 -12.273 1.00 97.81 182 CYS A N 1
ATOM 1364 C CA . CYS A 1 182 ? 11.656 11.740 -11.084 1.00 97.81 182 CYS A CA 1
ATOM 1365 C C . CYS A 1 182 ? 12.818 12.739 -11.129 1.00 97.81 182 CYS A C 1
ATOM 1367 O O . CYS A 1 182 ? 13.374 12.978 -12.204 1.00 97.81 182 CYS A O 1
ATOM 1369 N N . PRO A 1 183 ? 13.212 13.326 -9.985 1.00 98.00 183 PRO A N 1
ATOM 1370 C CA . PRO A 1 183 ? 14.412 14.148 -9.927 1.00 98.00 183 PRO A CA 1
ATOM 1371 C C . PRO A 1 183 ? 15.662 13.288 -10.150 1.00 98.00 183 PRO A C 1
ATOM 1373 O O . PRO A 1 183 ? 15.670 12.094 -9.853 1.00 98.00 183 PRO A O 1
ATOM 1376 N N . SER A 1 184 ? 16.751 13.909 -10.608 1.00 97.69 184 SER A N 1
ATOM 1377 C CA . SER A 1 184 ? 18.027 13.219 -10.859 1.00 97.69 184 SER A CA 1
ATOM 1378 C C . SER A 1 184 ? 18.618 12.544 -9.617 1.00 97.69 184 SER A C 1
ATOM 1380 O O . SER A 1 184 ? 19.360 11.578 -9.748 1.00 97.69 184 SER A O 1
ATOM 1382 N N . THR A 1 185 ? 18.268 13.017 -8.419 1.00 97.88 185 THR A N 1
ATOM 1383 C CA . THR A 1 185 ? 18.675 12.413 -7.142 1.00 97.88 185 THR A CA 1
ATOM 1384 C C . THR A 1 185 ? 17.946 11.106 -6.826 1.00 97.88 185 THR A C 1
ATOM 1386 O O . THR A 1 185 ? 18.445 10.331 -6.022 1.00 97.88 185 THR A O 1
ATOM 1389 N N . HIS A 1 186 ? 16.787 10.849 -7.445 1.00 98.38 186 HIS A N 1
ATOM 1390 C CA . HIS A 1 186 ? 15.967 9.656 -7.212 1.00 98.38 186 HIS A CA 1
ATOM 1391 C C . HIS A 1 186 ? 15.501 9.046 -8.546 1.00 98.38 186 HIS A C 1
ATOM 1393 O O . HIS A 1 186 ? 14.306 9.031 -8.838 1.00 98.38 186 HIS A O 1
ATOM 1399 N N . PRO A 1 187 ? 16.422 8.584 -9.408 1.00 97.75 187 PRO A N 1
ATOM 1400 C CA . PRO A 1 187 ? 16.114 8.285 -10.806 1.00 97.75 187 PRO A CA 1
ATOM 1401 C C . PRO A 1 187 ? 15.306 6.994 -11.011 1.00 97.75 187 PRO A C 1
ATOM 1403 O O . PRO A 1 187 ? 14.805 6.755 -12.110 1.00 97.75 187 PRO A O 1
ATOM 1406 N N . TYR A 1 188 ? 15.184 6.130 -9.999 1.00 98.31 188 TYR A N 1
ATOM 1407 C CA . TYR A 1 188 ? 14.463 4.866 -10.132 1.00 98.31 188 TYR A CA 1
ATOM 1408 C C . TYR A 1 188 ? 12.972 5.078 -9.886 1.00 98.31 188 TYR A C 1
ATOM 1410 O O . TYR A 1 188 ? 12.535 5.227 -8.747 1.00 98.31 188 TYR A O 1
ATOM 1418 N N . ARG A 1 189 ? 12.180 5.059 -10.959 1.00 97.75 189 ARG A N 1
ATOM 1419 C CA . ARG A 1 189 ? 10.733 5.256 -10.889 1.00 97.75 189 ARG A CA 1
ATOM 1420 C C . ARG A 1 189 ? 9.978 3.934 -10.761 1.00 97.75 189 ARG A C 1
ATOM 1422 O O . ARG A 1 189 ? 9.994 3.137 -11.692 1.00 97.75 189 ARG A O 1
ATOM 1429 N N . ILE A 1 190 ? 9.274 3.725 -9.654 1.00 98.25 190 ILE A N 1
ATOM 1430 C CA . ILE A 1 190 ? 8.309 2.624 -9.479 1.00 98.25 190 ILE A CA 1
ATOM 1431 C C . ILE A 1 190 ? 6.889 3.074 -9.873 1.00 98.25 190 ILE A C 1
ATOM 1433 O O . ILE A 1 190 ? 6.657 4.276 -10.036 1.00 98.25 190 ILE A O 1
ATOM 1437 N N . PRO A 1 191 ? 5.900 2.166 -10.014 1.00 97.75 191 PRO A N 1
ATOM 1438 C CA . PRO A 1 191 ? 4.509 2.585 -10.063 1.00 97.75 191 PRO A CA 1
ATOM 1439 C C . PRO A 1 191 ? 4.153 3.327 -8.773 1.00 97.75 191 PRO A C 1
ATOM 1441 O O . PRO A 1 191 ? 4.508 2.889 -7.677 1.00 97.75 191 PRO A O 1
ATOM 1444 N N . ARG A 1 192 ? 3.393 4.415 -8.885 1.00 97.75 192 ARG A N 1
ATOM 1445 C CA . ARG A 1 192 ? 2.877 5.121 -7.717 1.00 97.75 192 ARG A CA 1
ATOM 1446 C C . ARG A 1 192 ? 1.809 4.278 -7.040 1.00 97.75 192 ARG A C 1
ATOM 1448 O O . ARG A 1 192 ? 0.807 3.929 -7.669 1.00 97.75 192 ARG A O 1
ATOM 1455 N N . ILE A 1 193 ? 2.033 3.989 -5.764 1.00 98.62 193 ILE A N 1
ATOM 1456 C CA . ILE A 1 193 ? 1.127 3.200 -4.934 1.00 98.62 193 ILE A CA 1
ATOM 1457 C C . ILE A 1 193 ? 0.107 4.140 -4.297 1.00 98.62 193 ILE A C 1
ATOM 1459 O O . ILE A 1 193 ? 0.454 5.206 -3.787 1.00 98.62 193 ILE A O 1
ATOM 1463 N N . PHE A 1 194 ? -1.153 3.729 -4.317 1.00 98.44 194 PHE A N 1
ATOM 1464 C CA . PHE A 1 194 ? -2.224 4.373 -3.576 1.00 98.44 194 PHE A CA 1
ATOM 1465 C C . PHE A 1 194 ? -2.947 3.343 -2.735 1.00 98.44 194 PHE A C 1
ATOM 1467 O O . PHE A 1 194 ? -3.313 2.282 -3.245 1.00 98.44 194 PHE A O 1
ATOM 1474 N N . TYR A 1 195 ? -3.233 3.687 -1.487 1.00 98.62 195 TYR A N 1
ATOM 1475 C CA . TYR A 1 195 ? -4.233 2.978 -0.701 1.00 98.62 195 TYR A CA 1
ATOM 1476 C C . TYR A 1 195 ? -5.524 3.774 -0.711 1.00 98.62 195 TYR A C 1
ATOM 1478 O O . TYR A 1 195 ? -5.511 4.969 -0.439 1.00 98.62 195 TYR A O 1
ATOM 1486 N N . LEU A 1 196 ? -6.637 3.107 -0.998 1.00 97.94 196 LEU A N 1
ATOM 1487 C CA . LEU A 1 196 ? -7.979 3.613 -0.736 1.00 97.94 196 LEU A CA 1
ATOM 1488 C C . LEU A 1 196 ? -8.528 2.853 0.468 1.00 97.94 196 LEU A C 1
ATOM 1490 O O . LEU A 1 196 ? -8.896 1.685 0.342 1.00 97.94 196 LEU A O 1
ATOM 1494 N N . ILE A 1 197 ? -8.564 3.520 1.617 1.00 98.25 197 ILE A N 1
ATOM 1495 C CA . ILE A 1 197 ? -9.017 2.983 2.900 1.00 98.25 197 ILE A CA 1
ATOM 1496 C C . ILE A 1 197 ? -10.454 3.448 3.131 1.00 98.25 197 ILE A C 1
ATOM 1498 O O . ILE A 1 197 ? -10.759 4.634 3.017 1.00 98.25 197 ILE A O 1
ATOM 1502 N N . ARG A 1 198 ? -11.353 2.515 3.433 1.00 97.62 198 ARG A N 1
ATOM 1503 C CA . ARG A 1 198 ? -12.792 2.765 3.557 1.00 97.62 198 ARG A CA 1
ATOM 1504 C C . ARG A 1 198 ? -13.222 2.693 5.015 1.00 97.62 198 ARG A C 1
ATOM 1506 O O . ARG A 1 198 ? -13.204 1.617 5.618 1.00 97.62 198 ARG A O 1
ATOM 1513 N N . TYR A 1 199 ? -13.657 3.828 5.540 1.00 97.00 199 TYR A N 1
ATOM 1514 C CA . TYR A 1 199 ? -14.249 3.942 6.863 1.00 97.00 199 TYR A CA 1
ATOM 1515 C C . TYR A 1 199 ? -15.774 3.894 6.778 1.00 97.00 199 TYR A C 1
ATOM 1517 O O . TYR A 1 199 ? -16.365 4.336 5.792 1.00 97.00 199 TYR A O 1
ATOM 1525 N N . ASP A 1 200 ? -16.407 3.340 7.808 1.00 95.56 200 ASP A N 1
ATOM 1526 C CA . ASP A 1 200 ? -17.862 3.326 7.975 1.00 95.56 200 ASP A CA 1
ATOM 1527 C C . ASP A 1 200 ? -18.305 4.571 8.752 1.00 95.56 200 ASP A C 1
ATOM 1529 O O . ASP A 1 200 ? -18.781 4.516 9.884 1.00 95.56 200 ASP A O 1
ATOM 1533 N N . GLY A 1 201 ? -18.010 5.732 8.171 1.00 92.69 201 GLY A N 1
ATOM 1534 C CA . GLY A 1 201 ? -18.258 7.027 8.785 1.00 92.69 201 GLY A CA 1
ATOM 1535 C C . GLY A 1 201 ? -17.350 8.121 8.240 1.00 92.69 201 GLY A C 1
ATOM 1536 O O . GLY A 1 201 ? -16.487 7.898 7.387 1.00 92.69 201 GLY A O 1
ATOM 1537 N N . THR A 1 202 ? -17.552 9.334 8.743 1.00 92.06 202 THR A N 1
ATOM 1538 C CA . THR A 1 202 ? -16.789 10.506 8.311 1.00 92.06 202 THR A CA 1
ATOM 1539 C C . THR A 1 202 ? -15.449 10.575 9.033 1.00 92.06 202 THR A C 1
ATOM 1541 O O . THR A 1 202 ? -15.396 10.683 10.257 1.00 92.06 202 THR A O 1
ATOM 1544 N N . VAL A 1 203 ? -14.362 10.588 8.263 1.00 93.31 203 VAL A N 1
ATOM 1545 C CA . VAL A 1 203 ? -13.015 10.891 8.757 1.00 93.31 203 VAL A CA 1
ATOM 1546 C C . VAL A 1 203 ? -12.682 12.342 8.430 1.00 93.31 203 VAL A C 1
ATOM 1548 O O . VAL A 1 203 ? -12.871 12.798 7.304 1.00 93.31 203 VAL A O 1
ATOM 1551 N N . THR A 1 204 ? -12.179 13.070 9.420 1.00 93.62 204 THR A N 1
ATOM 1552 C CA . THR A 1 204 ? -11.745 14.465 9.294 1.00 93.62 204 THR A CA 1
ATOM 1553 C C . THR A 1 204 ? -10.296 14.601 9.750 1.00 93.62 204 THR A C 1
ATOM 1555 O O . THR A 1 204 ? -9.746 13.687 10.362 1.00 93.62 204 THR A O 1
ATOM 1558 N N . SER A 1 205 ? -9.672 15.760 9.526 1.00 93.19 205 SER A N 1
ATOM 1559 C CA . SER A 1 205 ? -8.317 16.030 10.032 1.00 93.19 205 SER A CA 1
ATOM 1560 C C . SER A 1 205 ? -8.215 15.989 11.563 1.00 93.19 205 SER A C 1
ATOM 1562 O O . SER A 1 205 ? -7.118 15.798 12.083 1.00 93.19 205 SER A O 1
ATOM 1564 N N . GLN A 1 206 ? -9.343 16.131 12.267 1.00 94.50 206 GLN A N 1
ATOM 1565 C CA . GLN A 1 206 ? -9.453 16.068 13.728 1.00 94.50 206 GLN A CA 1
ATOM 1566 C C . GLN A 1 206 ? -9.799 14.668 14.249 1.00 94.50 206 GLN A C 1
ATOM 1568 O O . GLN A 1 206 ? -9.798 14.451 15.458 1.00 94.50 206 GLN A O 1
ATOM 1573 N N . THR A 1 207 ? -10.113 13.709 13.370 1.00 95.19 207 THR A N 1
ATOM 1574 C CA . THR A 1 207 ? -10.328 12.321 13.791 1.00 95.19 207 THR A CA 1
ATOM 1575 C C . THR A 1 207 ? -9.064 11.818 14.480 1.00 95.19 207 THR A C 1
ATOM 1577 O O . THR A 1 207 ? -7.967 12.013 13.978 1.00 95.19 207 THR A O 1
ATOM 1580 N N . MET A 1 208 ? -9.190 11.188 15.641 1.00 97.81 208 MET A N 1
ATOM 1581 C CA . MET A 1 208 ? -8.022 10.718 16.381 1.00 97.81 208 MET A CA 1
ATOM 1582 C C . MET A 1 208 ? -7.544 9.374 15.826 1.00 97.81 208 MET A C 1
ATOM 1584 O O . MET A 1 208 ? -8.350 8.461 15.632 1.00 97.81 208 MET A O 1
ATOM 1588 N N . VAL A 1 209 ? -6.239 9.246 15.586 1.00 97.94 209 VAL A N 1
ATOM 1589 C CA . VAL A 1 209 ? -5.574 8.000 15.178 1.00 97.94 209 VAL A CA 1
ATOM 1590 C C . VAL A 1 209 ? -4.478 7.627 16.166 1.00 97.94 209 VAL A C 1
ATOM 1592 O O . VAL A 1 209 ? -3.939 8.494 16.856 1.00 97.94 209 VAL A O 1
ATOM 1595 N N . SER A 1 210 ? -4.187 6.333 16.279 1.00 98.19 210 SER A N 1
ATOM 1596 C CA . SER A 1 210 ? -3.180 5.834 17.212 1.00 98.19 210 SER A CA 1
ATOM 1597 C C . SER A 1 210 ? -1.816 6.442 16.878 1.00 98.19 210 SER A C 1
ATOM 1599 O O . SER A 1 210 ? -1.431 6.486 15.715 1.00 98.19 210 SER A O 1
ATOM 1601 N N . SER A 1 211 ? -1.106 6.947 17.887 1.00 97.00 211 SER A N 1
ATOM 1602 C CA . SER A 1 211 ? 0.171 7.660 17.705 1.00 97.00 211 SER A CA 1
ATOM 1603 C C . SER A 1 211 ? 1.259 7.257 18.707 1.00 97.00 211 SER A C 1
ATOM 1605 O O . SER A 1 211 ? 2.376 7.763 18.652 1.00 97.00 211 SER A O 1
ATOM 1607 N N . GLY A 1 212 ? 0.954 6.331 19.617 1.00 94.38 212 GLY A N 1
ATOM 1608 C CA . GLY A 1 212 ? 1.907 5.715 20.538 1.00 94.38 212 GLY A CA 1
ATOM 1609 C C . GLY A 1 212 ? 1.249 4.623 21.382 1.00 94.38 212 GLY A C 1
ATOM 1610 O O . GLY A 1 212 ? 0.226 4.038 21.001 1.00 94.38 212 GLY A O 1
ATOM 1611 N N . VAL A 1 213 ? 1.838 4.328 22.541 1.00 94.25 213 VAL A N 1
ATOM 1612 C CA . VAL A 1 213 ? 1.236 3.409 23.515 1.00 94.25 213 VAL A CA 1
ATOM 1613 C C . VAL A 1 213 ? 0.080 4.128 24.197 1.00 94.25 213 VAL A C 1
ATOM 1615 O O . VAL A 1 213 ? 0.291 5.032 24.994 1.00 94.25 213 VAL A O 1
ATOM 1618 N N . ASP A 1 214 ? -1.139 3.750 23.816 1.00 91.75 214 ASP A N 1
ATOM 1619 C CA . ASP A 1 214 ? -2.408 4.282 24.331 1.00 91.75 214 ASP A CA 1
ATOM 1620 C C . ASP A 1 214 ? -2.579 5.800 24.154 1.00 91.75 214 ASP A C 1
ATOM 1622 O O . ASP A 1 214 ? -3.465 6.424 24.737 1.00 91.75 214 ASP A O 1
ATOM 1626 N N . THR A 1 215 ? -1.770 6.386 23.272 1.00 96.62 215 THR A N 1
ATOM 1627 C CA . THR A 1 215 ? -1.867 7.774 22.841 1.00 96.62 215 THR A CA 1
ATOM 1628 C C . THR A 1 215 ? -2.474 7.870 21.449 1.00 96.62 215 THR A C 1
ATOM 1630 O O . THR A 1 215 ? -2.337 6.983 20.596 1.00 96.62 215 THR A O 1
ATOM 1633 N N . TRP A 1 216 ? -3.151 8.991 21.233 1.00 97.69 216 TRP A N 1
ATOM 1634 C CA . TRP A 1 216 ? -3.863 9.301 20.008 1.00 97.69 216 TRP A CA 1
ATOM 1635 C C . TRP A 1 216 ? -3.509 10.720 19.583 1.00 97.69 216 TRP A C 1
ATOM 1637 O O . TRP A 1 216 ? -3.319 11.593 20.431 1.00 97.69 216 TRP A O 1
ATOM 1647 N N . ALA A 1 217 ? -3.435 10.968 18.281 1.00 97.75 217 ALA A N 1
ATOM 1648 C CA . ALA A 1 217 ? -3.205 12.300 17.738 1.00 97.75 217 ALA A CA 1
ATOM 1649 C C . ALA A 1 217 ? -4.147 12.581 16.559 1.00 97.75 217 ALA A C 1
ATOM 1651 O O . ALA A 1 217 ? -4.696 11.636 15.982 1.00 97.75 217 ALA A O 1
ATOM 1652 N N . PRO A 1 218 ? -4.342 13.858 16.187 1.00 97.12 218 PRO A N 1
ATOM 1653 C CA . PRO A 1 218 ? -5.167 14.206 15.042 1.00 97.12 218 PRO A CA 1
ATOM 1654 C C . PRO A 1 218 ? -4.687 13.519 13.762 1.00 97.12 218 PRO A C 1
ATOM 1656 O O . PRO A 1 218 ? -3.488 13.458 13.467 1.00 97.12 218 PRO A O 1
ATOM 1659 N N . PHE A 1 219 ? -5.645 13.049 12.970 1.00 95.38 219 PHE A N 1
ATOM 1660 C CA . PHE A 1 219 ? -5.435 12.382 11.692 1.00 95.38 219 PHE A CA 1
ATOM 1661 C C . PHE A 1 219 ? -4.528 13.205 10.779 1.00 95.38 219 PHE A C 1
ATOM 1663 O O . PHE A 1 219 ? -3.604 12.667 10.181 1.00 95.38 219 PHE A O 1
ATOM 1670 N N . GLY A 1 220 ? -4.744 14.523 10.719 1.00 92.56 220 GLY A N 1
ATOM 1671 C CA . GLY A 1 220 ? -3.960 15.418 9.866 1.00 92.56 220 GLY A CA 1
ATOM 1672 C C . GLY A 1 220 ? -2.463 15.474 10.193 1.00 92.56 220 GLY A C 1
ATOM 1673 O O . GLY A 1 220 ? -1.694 15.910 9.344 1.00 92.56 220 GLY A O 1
ATOM 1674 N N . SER A 1 221 ? -2.044 15.045 11.390 1.00 94.06 221 SER A N 1
ATOM 1675 C CA . SER A 1 221 ? -0.636 15.048 11.812 1.00 94.06 221 SER A CA 1
ATOM 1676 C C . SER A 1 221 ? -0.027 13.662 12.005 1.00 94.06 221 SER A C 1
ATOM 1678 O O . SER A 1 221 ? 1.191 13.539 11.947 1.00 94.06 221 SER A O 1
ATOM 1680 N N . ALA A 1 222 ? -0.837 12.637 12.282 1.00 96.25 222 ALA A N 1
ATOM 1681 C CA . ALA A 1 222 ? -0.338 11.300 12.615 1.00 96.25 222 ALA A CA 1
ATOM 1682 C C . ALA A 1 222 ? -0.720 10.218 11.604 1.00 96.25 222 ALA A C 1
ATOM 1684 O O . ALA A 1 222 ? -0.125 9.139 11.626 1.00 96.25 222 ALA A O 1
ATOM 1685 N N . MET A 1 223 ? -1.680 10.474 10.710 1.00 96.69 223 MET A N 1
ATOM 1686 C CA . MET A 1 223 ? -2.016 9.492 9.690 1.00 96.69 223 MET A CA 1
ATOM 1687 C C . MET A 1 223 ? -0.858 9.325 8.706 1.00 96.69 223 MET A C 1
ATOM 1689 O O . MET A 1 223 ? -0.348 10.286 8.134 1.00 96.69 223 MET A O 1
ATOM 1693 N N . HIS A 1 224 ? -0.511 8.071 8.475 1.00 98.06 224 HIS A N 1
ATOM 1694 C CA . HIS A 1 224 ? 0.419 7.624 7.455 1.00 98.06 224 HIS A CA 1
ATOM 1695 C C . HIS A 1 224 ? -0.015 6.235 6.982 1.00 98.06 224 HIS A C 1
ATOM 1697 O O . HIS A 1 224 ? -1.012 5.683 7.457 1.00 98.06 224 HIS A O 1
ATOM 1703 N N . ALA A 1 225 ? 0.709 5.676 6.026 1.00 98.62 225 ALA A N 1
ATOM 1704 C CA . ALA A 1 225 ? 0.615 4.261 5.729 1.00 98.62 225 ALA A CA 1
ATOM 1705 C C . ALA A 1 225 ? 1.955 3.717 5.261 1.00 98.62 225 ALA A C 1
ATOM 1707 O O . ALA A 1 225 ? 2.788 4.438 4.708 1.00 98.62 225 ALA A O 1
ATOM 1708 N N . ASP A 1 226 ? 2.092 2.414 5.406 1.00 98.75 226 ASP A N 1
ATOM 1709 C CA . ASP A 1 226 ? 3.323 1.702 5.155 1.00 98.75 226 ASP A CA 1
ATOM 1710 C C . ASP A 1 226 ? 3.112 0.632 4.097 1.00 98.75 226 ASP A C 1
ATOM 1712 O O . ASP A 1 226 ? 2.026 0.054 3.945 1.00 98.75 226 ASP A O 1
ATOM 1716 N N . TYR A 1 227 ? 4.174 0.366 3.351 1.00 98.88 227 TYR A N 1
ATOM 1717 C CA . TYR A 1 227 ? 4.210 -0.666 2.331 1.00 98.88 227 TYR A CA 1
ATOM 1718 C C . TYR A 1 227 ? 5.557 -1.371 2.374 1.00 98.88 227 TYR A C 1
ATOM 1720 O O . TYR A 1 227 ? 6.587 -0.746 2.126 1.00 98.88 227 TYR A O 1
ATOM 1728 N N . LEU A 1 228 ? 5.546 -2.676 2.641 1.00 98.88 228 LEU A N 1
ATOM 1729 C CA . LEU A 1 228 ? 6.708 -3.544 2.494 1.00 98.88 228 LEU A CA 1
ATOM 1730 C C . LEU A 1 228 ? 6.518 -4.432 1.265 1.00 98.88 228 LEU A C 1
ATOM 1732 O O . LEU A 1 228 ? 5.691 -5.350 1.255 1.00 98.88 228 LEU A O 1
ATOM 1736 N N . ALA A 1 229 ? 7.298 -4.145 0.224 1.00 98.81 229 ALA A N 1
ATOM 1737 C CA . ALA A 1 229 ? 7.205 -4.807 -1.066 1.00 98.81 229 ALA A CA 1
ATOM 1738 C C . ALA A 1 229 ? 7.554 -6.295 -0.969 1.00 98.81 229 ALA A C 1
ATOM 1740 O O . ALA A 1 229 ? 8.671 -6.676 -0.617 1.00 98.81 229 ALA A O 1
ATOM 1741 N N . ALA A 1 230 ? 6.608 -7.139 -1.351 1.00 98.62 230 ALA A N 1
ATOM 1742 C CA . ALA A 1 230 ? 6.791 -8.579 -1.429 1.00 98.62 230 ALA A CA 1
ATOM 1743 C C . ALA A 1 230 ? 5.810 -9.213 -2.418 1.00 98.62 230 ALA A C 1
ATOM 1745 O O . ALA A 1 230 ? 5.363 -10.328 -2.188 1.00 98.62 230 ALA A O 1
ATOM 1746 N N . ASN A 1 231 ? 5.430 -8.510 -3.490 1.00 98.38 231 ASN A N 1
ATOM 1747 C CA . ASN A 1 231 ? 4.560 -9.071 -4.526 1.00 98.38 231 ASN A CA 1
ATOM 1748 C C . ASN A 1 231 ? 5.207 -10.301 -5.175 1.00 98.38 231 ASN A C 1
ATOM 1750 O O . ASN A 1 231 ? 6.424 -10.340 -5.366 1.00 98.38 231 ASN A O 1
ATOM 1754 N N . GLN A 1 232 ? 4.381 -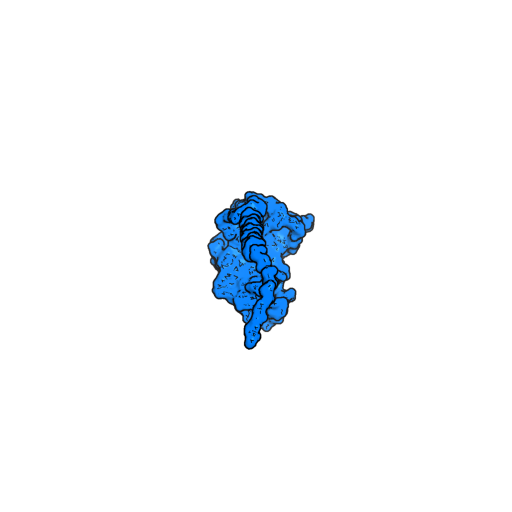11.275 -5.556 1.00 98.62 232 GLN A N 1
ATOM 1755 C CA . GLN A 1 232 ? 4.834 -12.435 -6.319 1.00 98.62 232 GLN A CA 1
ATOM 1756 C C . GLN A 1 232 ? 5.383 -12.010 -7.695 1.00 98.62 232 GLN A C 1
ATOM 1758 O O . GLN A 1 232 ? 4.942 -10.985 -8.232 1.00 98.62 232 GLN A O 1
ATOM 1763 N N . PRO A 1 233 ? 6.287 -12.804 -8.307 1.00 98.00 233 PRO A N 1
ATOM 1764 C CA . PRO A 1 233 ? 6.996 -12.427 -9.536 1.00 98.00 233 PRO A CA 1
ATOM 1765 C C . PRO A 1 233 ? 6.095 -11.949 -10.680 1.00 98.00 233 PRO A C 1
ATOM 1767 O O . PRO A 1 233 ? 6.423 -10.974 -11.350 1.00 98.00 233 PRO A O 1
ATOM 1770 N N . VAL A 1 234 ? 4.895 -12.530 -10.827 1.00 97.75 234 VAL A N 1
ATOM 1771 C CA . VAL A 1 234 ? 3.905 -12.134 -11.850 1.00 97.75 234 VAL A CA 1
ATOM 1772 C C . VAL A 1 234 ? 3.606 -10.630 -11.871 1.00 97.75 234 VAL A C 1
ATOM 1774 O O . VAL A 1 234 ? 3.319 -10.076 -12.931 1.00 97.75 234 VAL A O 1
ATOM 1777 N N . PHE A 1 235 ? 3.698 -9.942 -10.730 1.00 98.25 235 PHE A N 1
ATOM 1778 C CA . PHE A 1 235 ? 3.514 -8.498 -10.688 1.00 98.25 235 PHE A CA 1
ATOM 1779 C C . PHE A 1 235 ? 4.604 -7.760 -11.478 1.00 98.25 235 PHE A C 1
ATOM 1781 O O . PHE A 1 235 ? 4.288 -6.980 -12.378 1.00 98.25 235 PHE A O 1
ATOM 1788 N N . ASN A 1 236 ? 5.873 -8.035 -11.171 1.00 96.69 236 ASN A N 1
ATOM 1789 C CA . ASN A 1 236 ? 7.013 -7.363 -11.794 1.00 96.69 236 ASN A CA 1
ATOM 1790 C C . ASN A 1 236 ? 7.273 -7.863 -13.223 1.00 96.69 236 ASN A C 1
ATOM 1792 O O . ASN A 1 236 ? 7.571 -7.051 -14.098 1.00 96.69 236 ASN A O 1
ATOM 1796 N N . ASP A 1 237 ? 7.104 -9.163 -13.459 1.00 96.75 237 ASP A N 1
ATOM 1797 C CA . ASP A 1 237 ? 7.492 -9.824 -14.710 1.00 96.75 237 ASP A CA 1
ATOM 1798 C C . ASP A 1 237 ? 6.413 -9.733 -15.797 1.00 96.75 237 ASP A C 1
ATOM 1800 O O . ASP A 1 237 ? 6.684 -9.987 -16.968 1.00 96.75 237 ASP A O 1
ATOM 1804 N N . ARG A 1 238 ? 5.170 -9.401 -15.420 1.00 97.12 238 ARG A N 1
ATOM 1805 C CA . ARG A 1 238 ? 4.035 -9.379 -16.353 1.00 97.12 238 ARG A CA 1
ATOM 1806 C C . ARG A 1 238 ? 3.098 -8.200 -16.153 1.00 97.12 238 ARG A C 1
ATOM 1808 O O . ARG A 1 238 ? 2.815 -7.495 -17.117 1.00 97.12 238 ARG A O 1
ATOM 1815 N N . LEU A 1 239 ? 2.569 -7.991 -14.946 1.00 97.56 239 LEU A N 1
ATOM 1816 C CA . LEU A 1 239 ? 1.481 -7.022 -14.754 1.00 97.56 239 LEU A CA 1
ATOM 1817 C C . LEU A 1 239 ? 1.937 -5.578 -14.973 1.00 97.56 239 LEU A C 1
ATOM 1819 O O . LEU A 1 239 ? 1.189 -4.803 -15.558 1.00 97.56 239 LEU A O 1
ATOM 1823 N N . ILE A 1 240 ? 3.162 -5.218 -14.576 1.00 96.81 240 ILE A N 1
ATOM 1824 C CA . ILE A 1 240 ? 3.709 -3.885 -14.876 1.00 96.81 240 ILE A CA 1
ATOM 1825 C C . 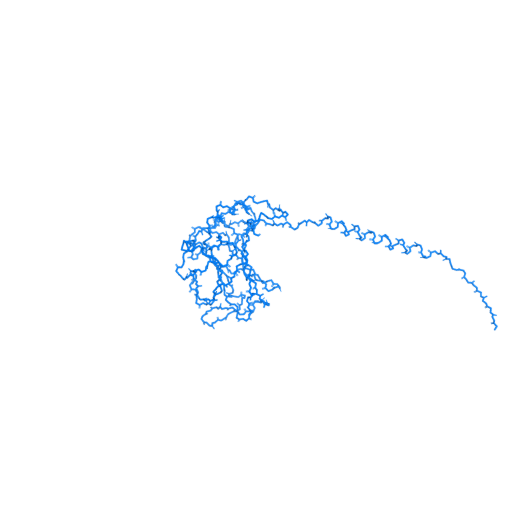ILE A 1 240 ? 3.783 -3.646 -16.388 1.00 96.81 240 ILE A C 1
ATOM 1827 O O . ILE A 1 240 ? 3.460 -2.552 -16.844 1.00 96.81 240 ILE A O 1
ATOM 1831 N N . ASP A 1 241 ? 4.186 -4.645 -17.172 1.00 95.56 241 ASP A N 1
ATOM 1832 C CA . ASP A 1 241 ? 4.225 -4.514 -18.628 1.00 95.56 241 ASP A CA 1
ATOM 1833 C C . ASP A 1 241 ? 2.826 -4.408 -19.227 1.00 95.56 241 ASP A C 1
ATOM 1835 O O . ASP A 1 241 ? 2.535 -3.474 -19.970 1.00 95.56 241 ASP A O 1
ATOM 1839 N N . LEU A 1 242 ? 1.956 -5.352 -18.875 1.00 94.81 242 LEU A N 1
ATOM 1840 C CA . LEU A 1 242 ? 0.613 -5.473 -19.431 1.00 94.81 242 LEU A CA 1
ATOM 1841 C C . LEU A 1 242 ? -0.275 -4.270 -19.099 1.00 94.81 242 LEU A C 1
ATOM 1843 O O . LEU A 1 242 ? -1.008 -3.787 -19.955 1.00 94.81 242 LEU A O 1
ATOM 1847 N N . CYS A 1 243 ? -0.237 -3.823 -17.847 1.00 94.75 243 CYS A N 1
ATOM 1848 C CA . CYS A 1 243 ? -1.205 -2.875 -17.307 1.00 94.75 243 CYS A CA 1
ATOM 1849 C C . CYS A 1 243 ? -0.678 -1.445 -17.212 1.00 94.75 243 CYS A C 1
ATOM 1851 O O . CYS A 1 243 ? -1.472 -0.544 -16.955 1.00 94.75 243 CYS A O 1
ATOM 1853 N N . LEU A 1 244 ? 0.638 -1.245 -17.359 1.00 94.00 244 LEU A N 1
ATOM 1854 C CA . LEU A 1 244 ? 1.276 0.070 -17.305 1.00 94.00 244 LEU A CA 1
ATOM 1855 C C . LEU A 1 244 ? 2.136 0.295 -18.557 1.00 94.00 244 LEU A C 1
ATOM 1857 O O . LEU A 1 244 ? 1.672 0.928 -19.490 1.00 94.00 244 LEU A O 1
ATOM 1861 N N . ARG A 1 245 ? 3.359 -0.250 -18.645 1.00 93.81 245 ARG A N 1
ATOM 1862 C CA . ARG A 1 245 ? 4.333 0.144 -19.693 1.00 93.81 245 ARG A CA 1
ATOM 1863 C C . ARG A 1 245 ? 3.803 0.033 -21.130 1.00 93.81 245 ARG A C 1
ATOM 1865 O O . ARG A 1 245 ? 4.155 0.878 -21.950 1.00 93.81 245 ARG A O 1
ATOM 1872 N N . ASN A 1 246 ? 2.979 -0.978 -21.414 1.00 91.62 246 ASN A N 1
ATOM 1873 C CA . ASN A 1 246 ? 2.423 -1.247 -22.744 1.00 91.62 246 ASN A CA 1
ATOM 1874 C C . ASN A 1 246 ? 0.905 -1.018 -22.831 1.00 91.62 246 ASN A C 1
ATOM 1876 O O . ASN A 1 246 ? 0.304 -1.328 -23.861 1.00 91.62 246 ASN A O 1
ATOM 1880 N N . ALA A 1 247 ? 0.271 -0.517 -21.769 1.00 86.75 247 ALA A N 1
ATOM 1881 C CA . ALA A 1 247 ? -1.154 -0.218 -21.791 1.00 86.75 247 ALA A CA 1
ATOM 1882 C C . ALA A 1 247 ? -1.406 1.053 -22.620 1.00 86.75 247 ALA A C 1
ATOM 1884 O O . ALA A 1 247 ? -0.642 2.005 -22.497 1.00 86.75 247 ALA A O 1
ATOM 1885 N N . PRO A 1 248 ? -2.451 1.126 -23.457 1.00 81.25 248 PRO A N 1
ATOM 1886 C CA . PRO A 1 248 ? -2.800 2.378 -24.120 1.00 81.25 248 PRO A CA 1
ATOM 1887 C C . PRO A 1 248 ? -3.189 3.442 -23.086 1.00 81.25 248 PRO A C 1
ATOM 1889 O O . PRO A 1 248 ? -3.819 3.116 -22.083 1.00 81.25 248 PRO A O 1
ATOM 1892 N N . ASP A 1 249 ? -2.843 4.707 -23.342 1.00 71.69 249 ASP A N 1
ATOM 1893 C CA . ASP A 1 249 ? -3.105 5.813 -22.406 1.00 71.69 249 ASP A CA 1
ATOM 1894 C C . ASP A 1 249 ? -4.605 6.016 -22.132 1.00 71.69 249 ASP A C 1
ATOM 1896 O O . ASP A 1 249 ? -4.974 6.513 -21.070 1.00 71.69 249 ASP A O 1
ATOM 1900 N N . SER A 1 250 ? -5.469 5.592 -23.058 1.00 69.31 250 SER A N 1
ATOM 1901 C CA . SER A 1 250 ? -6.899 5.476 -22.812 1.00 69.31 250 SER A CA 1
ATOM 1902 C C . SER A 1 250 ? -7.513 4.267 -23.513 1.00 69.31 250 SER A C 1
ATOM 1904 O O . SER A 1 250 ? -7.199 3.946 -24.662 1.00 69.31 250 SER A O 1
ATOM 1906 N N . VAL A 1 251 ? -8.386 3.574 -22.785 1.00 69.75 251 VAL A N 1
ATOM 1907 C CA . VAL A 1 251 ? -9.197 2.456 -23.272 1.00 69.75 251 VAL A CA 1
ATOM 1908 C C . VAL A 1 251 ? -10.577 2.501 -22.622 1.00 69.75 251 VAL A C 1
ATOM 1910 O O . VAL A 1 251 ? -10.711 2.928 -21.472 1.00 69.75 251 VAL A O 1
ATOM 1913 N N . ASP A 1 252 ? -11.583 1.969 -23.320 1.00 69.19 252 ASP A N 1
ATOM 1914 C CA . ASP A 1 252 ? -12.946 1.814 -22.786 1.00 69.19 252 ASP A CA 1
ATOM 1915 C C . ASP A 1 252 ? -13.001 0.835 -21.599 1.00 69.19 252 ASP A C 1
ATOM 1917 O O . ASP A 1 252 ? -13.865 0.926 -20.726 1.00 69.19 252 ASP A O 1
ATOM 1921 N N . SER A 1 253 ? -12.066 -0.118 -21.548 1.00 70.44 253 SER A N 1
ATOM 1922 C CA . SER A 1 253 ? -11.942 -1.085 -20.458 1.00 70.44 253 SER A CA 1
ATOM 1923 C C . SER A 1 253 ? -10.502 -1.559 -20.290 1.00 70.44 253 SER A C 1
ATOM 1925 O O . SER A 1 253 ? -9.844 -1.903 -21.272 1.00 70.44 253 SER A O 1
ATOM 1927 N N . ALA A 1 254 ? -10.031 -1.643 -19.044 1.00 77.81 254 ALA A N 1
ATOM 1928 C CA . ALA A 1 254 ? -8.733 -2.234 -18.731 1.00 77.81 254 ALA A CA 1
ATOM 1929 C C . ALA A 1 254 ? -8.736 -3.755 -18.972 1.00 77.81 254 ALA A C 1
ATOM 1931 O O . ALA A 1 254 ? -9.774 -4.411 -18.856 1.00 77.81 254 ALA A O 1
ATOM 1932 N N . HIS A 1 255 ? -7.562 -4.329 -19.256 1.00 85.94 255 HIS A N 1
ATOM 1933 C CA . HIS A 1 255 ? -7.405 -5.783 -19.328 1.00 85.94 255 HIS A CA 1
ATOM 1934 C C . HIS A 1 255 ? -7.832 -6.425 -17.986 1.00 85.94 255 HIS A C 1
ATOM 1936 O O . HIS A 1 255 ? -7.470 -5.892 -16.937 1.00 85.94 255 HIS A O 1
ATOM 1942 N N . PRO A 1 256 ? -8.553 -7.567 -17.969 1.00 86.94 256 PRO A N 1
ATOM 1943 C CA . PRO A 1 256 ? -9.099 -8.150 -16.735 1.00 86.94 256 PRO A CA 1
ATOM 1944 C C . PRO A 1 256 ? -8.067 -8.384 -15.620 1.00 86.94 256 PRO A C 1
ATOM 1946 O O . PRO A 1 256 ? -8.343 -8.135 -14.449 1.00 86.94 256 PRO A O 1
ATOM 1949 N N . ASP A 1 25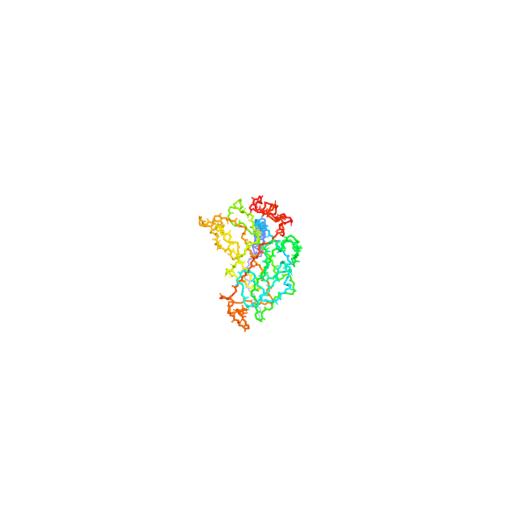7 ? -6.850 -8.792 -15.984 1.00 90.50 257 ASP A N 1
ATOM 1950 C CA . ASP A 1 257 ? -5.745 -9.005 -15.032 1.00 90.50 257 ASP A CA 1
ATOM 1951 C C . ASP A 1 257 ? -5.233 -7.722 -14.351 1.00 90.50 257 ASP A C 1
ATOM 1953 O O . ASP A 1 257 ? -4.469 -7.796 -13.387 1.00 90.50 257 ASP A O 1
ATOM 1957 N N . CYS A 1 258 ? -5.647 -6.550 -14.835 1.00 91.75 258 CYS A N 1
ATOM 1958 C CA . CYS A 1 258 ? -5.313 -5.250 -14.265 1.00 91.75 258 CYS A CA 1
ATOM 1959 C C . CYS A 1 258 ? -6.278 -4.816 -13.147 1.00 91.75 258 CYS A C 1
ATOM 1961 O O . CYS A 1 258 ? -5.978 -3.844 -12.453 1.00 91.75 258 CYS A O 1
ATOM 1963 N N . GLY A 1 259 ? -7.372 -5.561 -12.921 1.00 85.44 259 GLY A N 1
ATOM 1964 C CA . GLY A 1 259 ? -8.270 -5.435 -11.760 1.00 85.44 259 GLY A CA 1
ATOM 1965 C C . GLY A 1 259 ? -9.389 -4.397 -11.833 1.00 85.44 259 GLY A C 1
ATOM 1966 O O . GLY A 1 259 ? -9.263 -3.366 -12.530 1.00 85.44 259 GLY A O 1
#

Solvent-accessible surface area (backbone atoms only — not comparable to full-atom values): 13672 Å² total; per-residue (Å²): 134,88,83,89,85,89,81,93,80,82,96,66,72,77,66,55,60,56,51,55,54,54,50,53,50,49,52,51,51,50,51,51,50,49,50,61,72,64,54,68,72,76,64,44,65,42,36,37,43,43,45,50,19,27,72,78,48,74,45,54,64,32,57,57,80,65,48,65,24,39,22,40,30,26,24,24,76,81,78,40,62,82,55,46,19,66,58,34,39,71,66,63,36,45,40,29,68,43,73,51,43,10,23,34,33,37,30,50,36,51,76,83,52,49,60,39,98,65,49,24,32,32,40,36,36,32,44,65,54,68,29,68,66,50,42,64,76,58,72,29,35,15,44,80,23,68,50,70,43,78,40,97,79,16,36,36,38,38,46,40,54,23,10,27,54,82,70,60,44,61,58,36,68,60,41,68,45,60,83,45,43,51,53,88,80,17,66,47,31,32,51,31,41,31,39,41,38,35,37,63,44,83,64,51,56,73,38,43,20,31,65,28,79,96,36,67,33,39,29,71,80,53,49,44,38,39,39,38,29,8,55,35,65,62,47,57,79,39,44,45,44,60,24,36,45,69,34,60,77,58,37,91,65,78,63,77,92,22,90

Sequence (259 aa):
MEESATLAGTSQDGREMRRFWCMGGALLLSVLLAVLLAARPADADPRIKVSGCNVYATNRVDPIAFSQHLHHHFGNTTTTNTSTGASLVAANTTSCKASWFTSAGWFPVAQVVPLVSKNQVAVYYRAPGDQRQVRAIPTGLGIVAHEVHLNSTGTVTVTFPDCWDQGRLSPANMVKSRNGVCPSTHPYRIPRIFYLIRYDGTVTSQTMVSSGVDTWAPFGSAMHADYLAANQPVFNDRLIDLCLRNAPDSVDSAHPDCG